Protein AF-0000000082610128 (afdb_homodimer)

pLDDT: mean 86.79, std 12.31, range [37.62, 98.19]

Sequence (358 aa):
MQKTALPCLSLILLIWSQGPGAQGQEFQFGPCRVEGVVFQELWEASRAVKDIVQAQDNIMSVQLLRREVLQNVSGAEGCYLLRALLDFYLNTVFRNYHKKAAELRILKSFSTLANNFIVILSKLQPSQENETFPIRESARRRFLLFQAAFKQLDIEAAQTKAFGEVDILLTWMQKFYQLMQKTALPCLSLILLIWSQGPGAQGQEFQFGPCRVEGVVFQELWEASRAVKDIVQAQDNIMSVQLLRREVLQNVSGAEGCYLLRALLDFYLNTVFRNYHKKAAELRILKSFSTLANNFIVILSKLQPSQENETFPIRESARRRFLLFQAAFKQLDIEAAQTKAFGEVDILLTWMQKFYQL

Structure (mmCIF, N/CA/C/O backbone):
data_AF-0000000082610128-model_v1
#
loop_
_entity.id
_entity.type
_entity.pdbx_description
1 polymer 'Interleukin family protein'
#
loop_
_atom_site.group_PDB
_atom_site.id
_atom_site.type_symbol
_atom_site.label_atom_id
_atom_site.label_alt_id
_atom_site.label_comp_id
_atom_site.label_asym_id
_atom_site.label_entity_id
_atom_site.label_seq_id
_atom_site.pdbx_PDB_ins_code
_atom_site.Cartn_x
_atom_site.Cartn_y
_atom_site.Cartn_z
_atom_site.occupancy
_atom_site.B_iso_or_equiv
_atom_site.auth_seq_id
_atom_site.auth_comp_id
_atom_site.auth_asym_id
_atom_site.auth_atom_id
_atom_site.pdbx_PDB_model_num
ATOM 1 N N . MET A 1 1 ? -4.617 15.727 -11.586 1 38.56 1 MET A N 1
ATOM 2 C CA . MET A 1 1 ? -3.271 15.344 -11.18 1 38.56 1 MET A CA 1
ATOM 3 C C . MET A 1 1 ? -3.305 14.531 -9.891 1 38.56 1 MET A C 1
ATOM 5 O O . MET A 1 1 ? -2.355 13.812 -9.578 1 38.56 1 MET A O 1
ATOM 9 N N . GLN A 1 2 ? -4.492 14.781 -8.891 1 53.03 2 GLN A N 1
ATOM 10 C CA . GLN A 1 2 ? -4.637 14.414 -7.488 1 53.03 2 GLN A CA 1
ATOM 11 C C . GLN A 1 2 ? -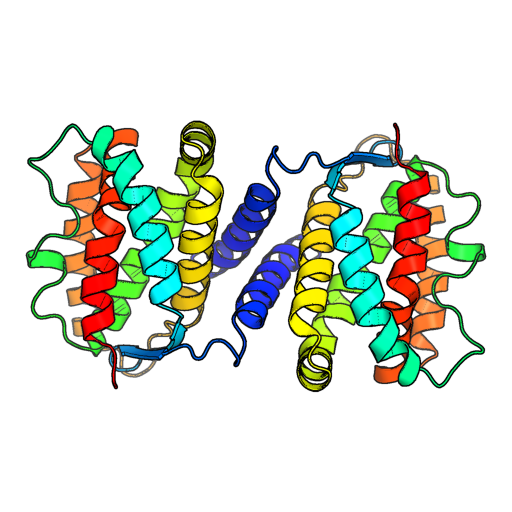4.887 12.914 -7.332 1 53.03 2 GLN A C 1
ATOM 13 O O . GLN A 1 2 ? -4.379 12.289 -6.398 1 53.03 2 GLN A O 1
ATOM 18 N N . LYS A 1 3 ? -5.59 12.367 -8.305 1 54.59 3 LYS A N 1
ATOM 19 C CA . LYS A 1 3 ? -6.109 11.008 -8.164 1 54.59 3 LYS A CA 1
ATOM 20 C C . LYS A 1 3 ? -5 9.977 -8.344 1 54.59 3 LYS A C 1
ATOM 22 O O . LYS A 1 3 ? -5.012 8.93 -7.695 1 54.59 3 LYS A O 1
ATOM 27 N N . THR A 1 4 ? -4.016 10.469 -9.148 1 61.34 4 THR A N 1
ATOM 28 C CA . THR A 1 4 ? -2.979 9.484 -9.438 1 61.34 4 THR A CA 1
ATOM 29 C C . THR A 1 4 ? -1.907 9.492 -8.352 1 61.34 4 THR A C 1
ATOM 31 O O . THR A 1 4 ? -1.137 8.539 -8.219 1 61.34 4 THR A O 1
ATOM 34 N N . ALA A 1 5 ? -2.121 10.391 -7.457 1 85.12 5 ALA A N 1
ATOM 35 C CA . ALA A 1 5 ? -0.993 10.57 -6.547 1 85.12 5 ALA A CA 1
ATOM 36 C C . ALA A 1 5 ? -1.094 9.609 -5.359 1 85.12 5 ALA A C 1
ATOM 38 O O . ALA A 1 5 ? -0.094 9.023 -4.941 1 85.12 5 ALA A O 1
ATOM 39 N N . LEU A 1 6 ? -2.391 9.273 -5.062 1 89.81 6 LEU A N 1
ATOM 40 C CA . LEU A 1 6 ? -2.555 8.477 -3.846 1 89.81 6 LEU A CA 1
ATOM 41 C C . LEU A 1 6 ? -2.129 7.031 -4.078 1 89.81 6 LEU A C 1
ATOM 43 O O . LEU A 1 6 ? -1.382 6.465 -3.279 1 89.81 6 LEU A O 1
ATOM 47 N N . PRO A 1 7 ? -2.506 6.527 -5.27 1 92.69 7 PRO A N 1
ATOM 48 C CA . PRO A 1 7 ? -2.078 5.148 -5.52 1 92.69 7 PRO A CA 1
ATOM 49 C C . PRO A 1 7 ? -0.56 5.012 -5.629 1 92.69 7 PRO A C 1
ATOM 51 O O . PRO A 1 7 ? 0.013 4.039 -5.137 1 92.69 7 PRO A O 1
ATOM 54 N N . CYS A 1 8 ? 0.035 5.961 -6.203 1 91.62 8 CYS A N 1
ATOM 55 C CA . CYS A 1 8 ? 1.487 5.922 -6.336 1 91.62 8 CYS A CA 1
ATOM 56 C C . CYS A 1 8 ? 2.162 6.051 -4.977 1 91.62 8 CYS A C 1
ATOM 58 O O . CYS A 1 8 ? 3.137 5.352 -4.695 1 91.62 8 CYS A O 1
ATOM 60 N N . LEU A 1 9 ? 1.672 6.844 -4.195 1 91 9 LEU A N 1
ATOM 61 C CA . LEU A 1 9 ? 2.232 7.035 -2.863 1 91 9 LEU A CA 1
ATOM 62 C C . LEU A 1 9 ? 2.084 5.77 -2.025 1 91 9 LEU A C 1
ATOM 64 O O . LEU A 1 9 ? 3 5.395 -1.29 1 91 9 LEU A O 1
ATOM 68 N N . SER A 1 10 ? 0.921 5.199 -2.146 1 92.88 10 SER A N 1
ATOM 69 C CA . SER A 1 10 ? 0.709 3.955 -1.416 1 92.88 10 SER A CA 1
ATOM 70 C C . SER A 1 10 ? 1.72 2.893 -1.832 1 92.88 10 SER A C 1
ATOM 72 O O . SER A 1 10 ? 2.236 2.156 -0.988 1 92.88 10 SER A O 1
ATOM 74 N N . LEU A 1 11 ? 1.947 2.818 -3.035 1 92.38 11 LEU A N 1
ATOM 75 C CA . LEU A 1 11 ? 2.914 1.846 -3.533 1 92.38 11 LEU A CA 1
ATOM 76 C C . LEU A 1 11 ? 4.316 2.17 -3.031 1 92.38 11 LEU A C 1
ATOM 78 O O . LEU A 1 11 ? 5.039 1.28 -2.574 1 92.38 11 LEU A O 1
ATOM 82 N N . ILE A 1 12 ? 4.738 3.406 -3.107 1 89.44 12 ILE A N 1
ATOM 83 C CA . ILE A 1 12 ? 6.062 3.832 -2.664 1 89.44 12 ILE A CA 1
ATOM 84 C C . ILE A 1 12 ? 6.238 3.512 -1.183 1 89.44 12 ILE A C 1
ATOM 86 O O . ILE A 1 12 ? 7.277 2.986 -0.773 1 89.44 12 ILE A O 1
ATOM 90 N N . LEU A 1 13 ? 5.242 3.773 -0.432 1 89.06 13 LEU A N 1
ATOM 91 C CA . LEU A 1 13 ? 5.309 3.51 1.001 1 89.06 13 LEU A CA 1
ATOM 92 C C . LEU A 1 13 ? 5.402 2.012 1.274 1 89.06 13 LEU A C 1
ATOM 94 O O . LEU A 1 13 ? 6.117 1.585 2.182 1 89.06 13 LEU A O 1
ATOM 98 N N . LEU A 1 14 ? 4.664 1.274 0.547 1 89.56 14 LEU A N 1
ATOM 99 C CA . LEU A 1 14 ? 4.73 -0.176 0.683 1 89.56 14 LEU A CA 1
ATOM 100 C C . LEU A 1 14 ? 6.141 -0.682 0.401 1 89.56 14 LEU A C 1
ATOM 102 O O . LEU A 1 14 ? 6.676 -1.502 1.153 1 89.56 14 LEU A O 1
ATOM 106 N N . ILE A 1 15 ? 6.742 -0.198 -0.61 1 87.44 15 ILE A N 1
ATOM 107 C CA . ILE A 1 15 ? 8.094 -0.608 -0.981 1 87.44 15 ILE A CA 1
ATOM 108 C C . ILE A 1 15 ? 9.078 -0.189 0.108 1 87.44 15 ILE A C 1
ATOM 110 O O . ILE A 1 15 ? 9.953 -0.967 0.494 1 87.44 15 ILE A O 1
ATOM 114 N N . TRP A 1 16 ? 8.914 1.014 0.653 1 83.12 16 TRP A N 1
ATOM 115 C CA . TRP A 1 16 ? 9.805 1.534 1.682 1 83.12 16 TRP A CA 1
ATOM 116 C C . TRP A 1 16 ? 9.664 0.748 2.98 1 83.12 16 TRP A C 1
ATOM 118 O O . TRP A 1 16 ? 10.602 0.673 3.777 1 83.12 16 TRP A O 1
ATOM 128 N N . SER A 1 17 ? 8.469 0.351 3.197 1 78.94 17 SER A N 1
ATOM 129 C CA . SER A 1 17 ? 8.211 -0.347 4.453 1 78.94 17 SER A CA 1
ATOM 130 C C . SER A 1 17 ? 8.906 -1.704 4.484 1 78.94 17 SER A C 1
ATOM 132 O O . SER A 1 17 ? 9.062 -2.305 5.547 1 78.94 17 SER A O 1
ATOM 134 N N . GLN A 1 18 ? 9.234 -2.18 3.303 1 68.94 18 GLN A N 1
ATOM 135 C CA . GLN A 1 18 ? 9.922 -3.463 3.223 1 68.94 18 GLN A CA 1
ATOM 136 C C . GLN A 1 18 ? 11.406 -3.311 3.531 1 68.94 18 GLN A C 1
ATOM 138 O O . GLN A 1 18 ? 12.148 -4.293 3.533 1 68.94 18 GLN A O 1
ATOM 143 N N . GLY A 1 19 ? 12.008 -2.045 4.004 1 58.25 19 GLY A N 1
ATOM 144 C CA . GLY A 1 19 ? 13.375 -1.597 4.184 1 58.25 19 GLY A CA 1
ATOM 145 C C . GLY A 1 19 ? 14.273 -2.645 4.816 1 58.25 19 GLY A C 1
ATOM 146 O O . GLY A 1 19 ? 13.812 -3.738 5.152 1 58.25 19 GLY A O 1
ATOM 147 N N . PRO A 1 20 ? 15.57 -2.195 4.984 1 54.09 20 PRO A N 1
ATOM 148 C CA . PRO A 1 20 ? 16.797 -2.98 5.176 1 54.09 20 PRO A CA 1
ATOM 149 C C . PRO A 1 20 ? 16.672 -3.977 6.328 1 54.09 20 PRO A C 1
ATOM 151 O O . PRO A 1 20 ? 17.484 -4.91 6.426 1 54.09 20 PRO A O 1
ATOM 154 N N . GLY A 1 21 ? 15.93 -3.652 7.273 1 49.75 21 GLY A N 1
ATOM 155 C CA . GLY A 1 21 ? 16.078 -4.574 8.391 1 49.75 21 GLY A CA 1
ATOM 156 C C . GLY A 1 21 ? 15.625 -5.984 8.062 1 49.75 21 GLY A C 1
ATOM 157 O O . GLY A 1 21 ? 15.711 -6.879 8.906 1 49.75 21 GLY A O 1
ATOM 158 N N . ALA A 1 22 ? 14.742 -5.945 7.289 1 50.72 22 ALA A N 1
ATOM 159 C CA . ALA A 1 22 ? 14.383 -7.332 7.004 1 50.72 22 ALA A CA 1
ATOM 160 C C . ALA A 1 22 ? 15.531 -8.07 6.328 1 50.72 22 ALA A C 1
ATOM 162 O O . ALA A 1 22 ? 16.078 -7.609 5.324 1 50.72 22 ALA A O 1
ATOM 163 N N . GLN A 1 23 ? 16.438 -8.438 7.07 1 54.19 23 GLN A N 1
ATOM 164 C CA . GLN A 1 23 ? 17.391 -9.406 6.562 1 54.19 23 GLN A CA 1
ATOM 165 C C . GLN A 1 23 ? 16.844 -10.148 5.348 1 54.19 23 GLN A C 1
ATOM 167 O O . GLN A 1 23 ? 16.359 -11.273 5.465 1 54.19 23 GLN A O 1
ATOM 172 N N . GLY A 1 24 ? 16.188 -9.32 4.5 1 61.06 24 GLY A N 1
ATOM 173 C CA . GLY A 1 24 ? 15.594 -10.031 3.377 1 61.06 24 GLY A CA 1
ATOM 174 C C . GLY A 1 24 ? 16.625 -10.57 2.4 1 61.06 24 GLY A C 1
ATOM 175 O O . GLY A 1 24 ? 17.75 -10.086 2.359 1 61.06 24 GLY A O 1
ATOM 176 N N . GLN A 1 25 ? 16.359 -11.656 1.872 1 70.44 25 GLN A N 1
ATOM 177 C CA . GLN A 1 25 ? 17.188 -12.359 0.892 1 70.44 25 GLN A CA 1
ATOM 178 C C . GLN A 1 25 ? 17.047 -11.742 -0.494 1 70.44 25 GLN A C 1
ATOM 180 O O . GLN A 1 25 ? 16.094 -11 -0.753 1 70.44 25 GLN A O 1
ATOM 185 N N . GLU A 1 26 ? 18.141 -11.773 -1.192 1 76.38 26 GLU A N 1
ATOM 186 C CA . GLU A 1 26 ? 18.125 -11.336 -2.586 1 76.38 26 GLU A CA 1
ATOM 187 C C . GLU A 1 26 ? 17.953 -12.516 -3.535 1 76.38 26 GLU A C 1
ATOM 189 O O . GLU A 1 26 ? 18.5 -13.602 -3.293 1 76.38 26 GLU A O 1
ATOM 194 N N . PHE A 1 27 ? 17.062 -12.234 -4.52 1 78 27 PHE A N 1
ATOM 195 C CA . PHE A 1 27 ? 16.906 -13.203 -5.598 1 78 27 PHE A CA 1
ATOM 196 C C . PHE A 1 27 ? 17.297 -12.594 -6.934 1 78 27 PHE A C 1
ATOM 198 O O . PHE A 1 27 ? 17.125 -11.398 -7.16 1 78 27 PHE A O 1
ATOM 205 N N . GLN A 1 28 ? 17.938 -13.5 -7.66 1 80.25 28 GLN A N 1
ATOM 206 C CA . GLN A 1 28 ? 18.312 -13.062 -9 1 80.25 28 GLN A CA 1
ATOM 207 C C . GLN A 1 28 ? 17.734 -13.984 -10.062 1 80.25 28 GLN A C 1
ATOM 209 O O . GLN A 1 28 ? 17.953 -15.195 -10.031 1 80.25 28 GLN A O 1
ATOM 214 N N . PHE A 1 29 ? 16.844 -13.461 -10.852 1 81.88 29 PHE A N 1
ATOM 215 C CA . PHE A 1 29 ? 16.328 -14.094 -12.055 1 81.88 29 PHE A CA 1
ATOM 216 C C . PHE A 1 29 ? 16.969 -13.484 -13.297 1 81.88 29 PHE A C 1
ATOM 218 O O . PHE A 1 29 ? 16.406 -12.555 -13.891 1 81.88 29 PHE A O 1
ATOM 225 N N . GLY A 1 30 ? 18.203 -14.148 -13.656 1 82 30 GLY A N 1
ATOM 226 C CA . GLY A 1 30 ? 18.891 -13.523 -14.773 1 82 30 GLY A CA 1
ATOM 227 C C . GLY A 1 30 ? 19.172 -12.055 -14.539 1 82 30 GLY A C 1
ATOM 228 O O . GLY A 1 30 ? 19.812 -11.688 -13.547 1 82 30 GLY A O 1
ATOM 229 N N . PRO A 1 31 ? 18.562 -11.266 -15.43 1 80.88 31 PRO A N 1
ATOM 230 C CA . PRO A 1 31 ? 18.828 -9.828 -15.289 1 80.88 31 PRO A CA 1
ATOM 231 C C . PRO A 1 31 ? 17.984 -9.188 -14.188 1 80.88 31 PRO A C 1
ATOM 233 O O . PRO A 1 31 ? 18.25 -8.047 -13.797 1 80.88 31 PRO A O 1
ATOM 236 N N . CYS A 1 32 ? 16.984 -9.922 -13.688 1 86.81 32 CYS A N 1
ATOM 237 C CA . CYS A 1 32 ? 16.109 -9.375 -12.656 1 86.81 32 CYS A CA 1
ATOM 238 C C . CYS A 1 32 ? 16.688 -9.609 -11.266 1 86.81 32 CYS A C 1
ATOM 240 O O . CYS A 1 32 ? 17.094 -10.727 -10.938 1 86.81 32 CYS A O 1
ATOM 242 N N . ARG A 1 33 ? 16.812 -8.508 -10.617 1 84 33 ARG A N 1
ATOM 243 C CA . ARG A 1 33 ? 17.297 -8.57 -9.242 1 84 33 ARG A CA 1
ATOM 244 C C . ARG A 1 33 ? 16.219 -8.094 -8.266 1 84 33 ARG A C 1
ATOM 246 O O . ARG A 1 33 ? 15.656 -7.016 -8.438 1 84 33 ARG A O 1
ATOM 253 N N . VAL A 1 34 ? 15.891 -8.977 -7.359 1 84.62 34 VAL A N 1
ATOM 254 C CA . VAL A 1 34 ? 14.898 -8.641 -6.344 1 84.62 34 VAL A CA 1
ATOM 255 C C . VAL A 1 34 ? 15.523 -8.734 -4.957 1 84.62 34 VAL A C 1
ATOM 257 O O . VAL A 1 34 ? 15.984 -9.805 -4.547 1 84.62 34 VAL A O 1
ATOM 260 N N . GLU A 1 35 ? 15.578 -7.633 -4.281 1 79.56 35 GLU A N 1
ATOM 261 C CA . GLU A 1 35 ? 16.188 -7.598 -2.953 1 79.56 35 GLU A CA 1
ATOM 262 C C . GLU A 1 35 ? 15.125 -7.414 -1.868 1 79.56 35 GLU A C 1
ATOM 264 O O . GLU A 1 35 ? 14.055 -6.855 -2.125 1 79.56 35 GLU A O 1
ATOM 269 N N . GLY A 1 36 ? 15.461 -8.023 -0.676 1 75.38 36 GLY A N 1
ATOM 270 C CA . GLY A 1 36 ? 14.688 -7.695 0.51 1 75.38 36 GLY A CA 1
ATOM 271 C C . GLY A 1 36 ? 13.43 -8.531 0.654 1 75.38 36 GLY A C 1
ATOM 272 O O . GLY A 1 36 ? 12.445 -8.094 1.257 1 75.38 36 GLY A O 1
ATOM 273 N N . VAL A 1 37 ? 13.367 -9.633 0.01 1 77.75 37 VAL A N 1
ATOM 274 C CA . VAL A 1 37 ? 12.195 -10.5 0.149 1 77.75 37 VAL A CA 1
ATOM 275 C C . VAL A 1 37 ? 12.352 -11.375 1.389 1 77.75 37 VAL A C 1
ATOM 277 O O . VAL A 1 37 ? 13.375 -12.031 1.569 1 77.75 37 VAL A O 1
ATOM 280 N N . VAL A 1 38 ? 11.422 -11.32 2.273 1 80.62 38 VAL A N 1
ATOM 281 C CA . VAL A 1 38 ? 11.414 -12.156 3.467 1 80.62 38 VAL A CA 1
ATOM 282 C C . VAL A 1 38 ? 10.555 -13.398 3.223 1 80.62 38 VAL A C 1
ATOM 284 O O . VAL A 1 38 ? 9.352 -13.391 3.486 1 80.62 38 VAL A O 1
ATOM 287 N N . PHE A 1 39 ? 11.125 -14.508 2.852 1 85.19 39 PHE A N 1
ATOM 288 C CA . PHE A 1 39 ? 10.414 -15.719 2.459 1 85.19 39 PHE A CA 1
ATOM 289 C C . PHE A 1 39 ? 9.688 -16.328 3.65 1 85.19 39 PHE A C 1
ATOM 291 O O . PHE A 1 39 ? 8.617 -16.922 3.494 1 85.19 39 PHE A O 1
ATOM 298 N N . GLN A 1 40 ? 10.305 -16.141 4.82 1 87.56 40 GLN A N 1
ATOM 299 C CA . GLN A 1 40 ? 9.656 -16.703 6 1 87.56 40 GLN A CA 1
ATOM 300 C C . GLN A 1 40 ? 8.227 -16.172 6.148 1 87.56 40 GLN A C 1
ATOM 302 O O . GLN A 1 40 ? 7.305 -16.938 6.426 1 87.56 40 GLN A O 1
ATOM 307 N N . GLU A 1 41 ? 8.094 -14.922 5.953 1 89.06 41 GLU A N 1
ATOM 308 C CA . GLU A 1 41 ? 6.781 -14.297 6.047 1 89.06 41 GLU A CA 1
ATOM 309 C C . GLU A 1 41 ? 5.844 -14.82 4.961 1 89.06 41 GLU A C 1
ATOM 311 O O . GLU A 1 41 ? 4.66 -15.047 5.211 1 89.06 41 GLU A O 1
ATOM 316 N N . LEU A 1 42 ? 6.363 -14.992 3.828 1 92.69 42 LEU A N 1
ATOM 317 C CA . LEU A 1 42 ? 5.578 -15.5 2.711 1 92.69 42 LEU A CA 1
ATOM 318 C C . LEU A 1 42 ? 5.141 -16.938 2.967 1 92.69 42 LEU A C 1
ATOM 320 O O . LEU A 1 42 ? 3.982 -17.297 2.725 1 92.69 42 LEU A O 1
ATOM 324 N N . TRP A 1 43 ? 6.039 -17.688 3.494 1 94.56 43 TRP A N 1
ATOM 325 C CA . TRP A 1 43 ? 5.738 -19.094 3.773 1 94.56 43 TRP A CA 1
ATOM 326 C C . TRP A 1 43 ? 4.672 -19.219 4.855 1 94.56 43 TRP A C 1
ATOM 328 O O . TRP A 1 43 ? 3.744 -20.016 4.734 1 94.56 43 TRP A O 1
ATOM 338 N N . GLU A 1 44 ? 4.867 -18.438 5.879 1 95.06 44 GLU A N 1
ATOM 339 C CA . GLU A 1 44 ? 3.891 -18.469 6.965 1 95.06 44 GLU A CA 1
ATOM 340 C C . GLU A 1 44 ? 2.502 -18.078 6.469 1 95.06 44 GLU A C 1
ATOM 342 O O . GLU A 1 44 ? 1.513 -18.734 6.785 1 95.06 44 GLU A O 1
ATOM 347 N N . ALA A 1 45 ? 2.453 -17.031 5.719 1 95.25 45 ALA A N 1
ATOM 348 C CA . ALA A 1 45 ? 1.178 -16.578 5.168 1 95.25 45 ALA A CA 1
ATOM 349 C C . ALA A 1 45 ? 0.594 -17.609 4.211 1 95.25 45 ALA A C 1
ATOM 351 O O . ALA A 1 45 ? -0.607 -17.891 4.238 1 95.25 45 ALA A O 1
ATOM 352 N N . SER A 1 46 ? 1.413 -18.188 3.379 1 96.62 46 SER A N 1
ATOM 353 C CA . SER A 1 46 ? 0.971 -19.203 2.422 1 96.62 46 SER A CA 1
ATOM 354 C C . SER A 1 46 ? 0.408 -20.422 3.131 1 96.62 46 SER A C 1
ATOM 356 O O . SER A 1 46 ? -0.616 -20.969 2.717 1 96.62 46 SER A O 1
ATOM 358 N N . ARG A 1 47 ? 1.064 -20.812 4.137 1 95.38 47 ARG A N 1
ATOM 359 C CA . ARG A 1 47 ? 0.611 -21.984 4.887 1 95.38 47 ARG A CA 1
ATOM 360 C C . ARG A 1 47 ? -0.76 -21.734 5.508 1 95.38 47 ARG A C 1
ATOM 362 O O . ARG A 1 47 ? -1.64 -22.594 5.449 1 95.38 47 ARG A O 1
ATOM 369 N N . ALA A 1 48 ? -0.912 -20.578 6.113 1 93.88 48 ALA A N 1
ATOM 370 C CA . ALA A 1 48 ? -2.182 -20.234 6.742 1 93.88 48 ALA A CA 1
ATOM 371 C C . ALA A 1 48 ? -3.316 -20.219 5.719 1 93.88 48 ALA A C 1
ATOM 373 O O . ALA A 1 48 ? -4.422 -20.688 6.008 1 93.88 48 ALA A O 1
ATOM 374 N N . VAL A 1 49 ? -3.047 -19.734 4.574 1 93.81 49 VAL A N 1
ATOM 375 C CA . VAL A 1 49 ? -4.051 -19.672 3.52 1 93.81 49 VAL A CA 1
ATOM 376 C C . VAL A 1 49 ? -4.332 -21.078 2.988 1 93.81 49 VAL A C 1
ATOM 378 O O . VAL A 1 49 ? -5.488 -21.469 2.82 1 93.81 49 VAL A O 1
ATOM 381 N N . LYS A 1 50 ? -3.309 -21.797 2.736 1 93.81 50 LYS A N 1
ATOM 382 C CA . LYS A 1 50 ? -3.422 -23.125 2.148 1 93.81 50 LYS A CA 1
ATOM 383 C C . LYS A 1 50 ? -4.289 -24.031 3.012 1 93.81 50 LYS A C 1
ATOM 385 O O . LYS A 1 50 ? -5.133 -24.766 2.494 1 93.81 50 LYS A O 1
ATOM 390 N N . ASP A 1 51 ? -4.086 -24.031 4.258 1 90.25 51 ASP A N 1
ATOM 391 C CA . ASP A 1 51 ? -4.812 -24.891 5.191 1 90.25 51 ASP A CA 1
ATOM 392 C C . ASP A 1 51 ? -6.316 -24.656 5.102 1 90.25 51 ASP A C 1
ATOM 394 O O . ASP A 1 51 ? -7.109 -25.594 5.215 1 90.25 51 ASP A O 1
ATOM 398 N N . ILE A 1 52 ? -6.703 -23.469 4.793 1 90.38 52 ILE A N 1
ATOM 399 C CA . ILE A 1 52 ? -8.117 -23.109 4.793 1 90.38 52 ILE A CA 1
ATOM 400 C C . ILE A 1 52 ? -8.695 -23.297 3.395 1 90.38 52 ILE A C 1
ATOM 402 O O . ILE A 1 52 ? -9.789 -23.859 3.242 1 90.38 52 ILE A O 1
ATOM 406 N N . VAL A 1 53 ? -7.934 -22.922 2.432 1 89.56 53 VAL A N 1
ATOM 407 C CA . VAL A 1 53 ? -8.492 -22.938 1.083 1 89.56 53 VAL A CA 1
ATOM 408 C C . VAL A 1 53 ? -8.492 -24.359 0.528 1 89.56 53 VAL A C 1
ATOM 410 O O . VAL A 1 53 ? -9.352 -24.719 -0.281 1 89.56 53 VAL A O 1
ATOM 413 N N . GLN A 1 54 ? -7.527 -25.156 0.891 1 85.44 54 GLN A N 1
ATOM 414 C CA . GLN A 1 54 ? -7.461 -26.531 0.385 1 85.44 54 GLN A CA 1
ATOM 415 C C . GLN A 1 54 ? -8.648 -27.359 0.864 1 85.44 54 GLN A C 1
ATOM 417 O O . GLN A 1 54 ? -9.047 -28.312 0.208 1 85.44 54 GLN A O 1
ATOM 422 N N . ALA A 1 55 ? -9.125 -26.969 1.97 1 83.5 55 ALA A N 1
ATOM 423 C CA . ALA A 1 55 ? -10.328 -27.641 2.453 1 83.5 55 ALA A CA 1
ATOM 424 C C . ALA A 1 55 ? -11.516 -27.391 1.523 1 83.5 55 ALA A C 1
ATOM 426 O O . ALA A 1 55 ? -12.445 -28.188 1.465 1 83.5 55 ALA A O 1
ATOM 427 N N . GLN A 1 56 ? -11.469 -26.312 0.801 1 81.56 56 GLN A N 1
ATOM 428 C CA . GLN A 1 56 ? -12.539 -25.938 -0.116 1 81.56 56 GLN A CA 1
ATOM 429 C C . GLN A 1 56 ? -12.242 -26.422 -1.534 1 81.56 56 GLN A C 1
ATOM 431 O O . GLN A 1 56 ? -13.086 -26.312 -2.424 1 81.56 56 GLN A O 1
ATOM 436 N N . ASP A 1 57 ? -10.992 -26.875 -1.721 1 81.44 57 ASP A N 1
ATOM 437 C CA . ASP A 1 57 ? -10.578 -27.328 -3.049 1 81.44 57 ASP A CA 1
ATOM 438 C C . ASP A 1 57 ? -11.086 -28.734 -3.344 1 81.44 57 ASP A C 1
ATOM 440 O O . ASP A 1 57 ? -10.484 -29.719 -2.91 1 81.44 57 ASP A O 1
ATOM 444 N N . ASN A 1 58 ? -12.062 -28.844 -4.156 1 80.38 58 ASN A N 1
ATOM 445 C CA . ASN A 1 58 ? -12.68 -30.125 -4.441 1 80.38 58 ASN A CA 1
ATOM 446 C C . ASN A 1 58 ? -12.219 -30.688 -5.785 1 80.38 58 ASN A C 1
ATOM 448 O O . ASN A 1 58 ? -12.641 -31.781 -6.188 1 80.38 58 ASN A O 1
ATOM 452 N N . ILE A 1 59 ? -11.438 -30 -6.461 1 83.06 59 ILE A N 1
ATOM 453 C CA . ILE A 1 59 ? -10.938 -30.438 -7.762 1 83.06 59 ILE A CA 1
ATOM 454 C C . ILE A 1 59 ? -9.469 -30.844 -7.645 1 83.06 59 ILE A C 1
ATOM 456 O O . ILE A 1 59 ? -8.586 -29.984 -7.656 1 83.06 59 ILE A O 1
ATOM 460 N N . MET A 1 60 ? -9.148 -32.094 -7.586 1 79.06 60 MET A N 1
ATOM 461 C CA . MET A 1 60 ? -7.797 -32.562 -7.34 1 79.06 60 MET A CA 1
ATOM 462 C C . MET A 1 60 ? -7.09 -32.906 -8.648 1 79.06 60 MET A C 1
ATOM 464 O O . MET A 1 60 ? -5.867 -33.031 -8.68 1 79.06 60 MET A O 1
ATOM 468 N N . SER A 1 61 ? -7.758 -32.906 -9.656 1 80.25 61 SER A N 1
ATOM 469 C CA . SER A 1 61 ? -7.23 -33.406 -10.922 1 80.25 61 SER A CA 1
ATOM 470 C C . SER A 1 61 ? -6.461 -32.312 -11.664 1 80.25 61 SER A C 1
ATOM 472 O O . SER A 1 61 ? -5.68 -32.625 -12.57 1 80.25 61 SER A O 1
ATOM 474 N N . VAL A 1 62 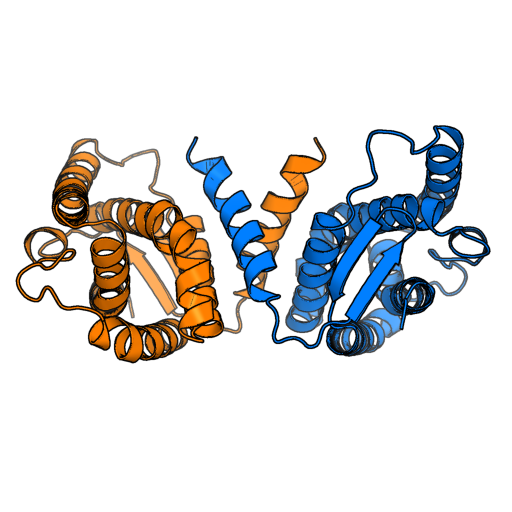? -6.621 -31.109 -11.25 1 88.19 62 VAL A N 1
ATOM 475 C CA . VAL A 1 62 ? -6.02 -30.016 -12.008 1 88.19 62 VAL A CA 1
ATOM 476 C C . VAL A 1 62 ? -4.961 -29.328 -11.156 1 88.19 62 VAL A C 1
ATOM 478 O O . VAL A 1 62 ? -5.18 -29.078 -9.969 1 88.19 62 VAL A O 1
ATOM 481 N N . GLN A 1 63 ? -3.76 -29.141 -11.695 1 93.38 63 GLN A N 1
ATOM 482 C CA . GLN A 1 63 ? -2.707 -28.297 -11.125 1 93.38 63 GLN A CA 1
ATOM 483 C C . GLN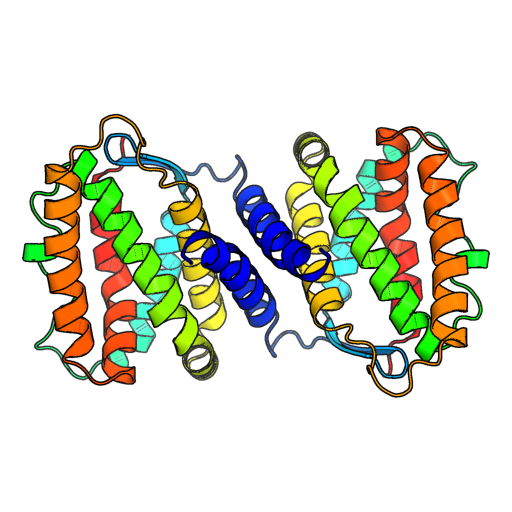 A 1 63 ? -2.369 -27.141 -12.047 1 93.38 63 GLN A C 1
ATOM 485 O O . GLN A 1 63 ? -2.086 -27.328 -13.227 1 93.38 63 GLN A O 1
ATOM 490 N N . LEU A 1 64 ? -2.475 -25.938 -11.508 1 97 64 LEU A N 1
ATOM 491 C CA . LEU A 1 64 ? -2.221 -24.766 -12.328 1 97 64 LEU A CA 1
ATOM 492 C C . LEU A 1 64 ? -0.73 -24.609 -12.609 1 97 64 LEU A C 1
ATOM 494 O O . LEU A 1 64 ? -0.329 -24.422 -13.766 1 97 64 LEU A O 1
ATOM 498 N N . LEU A 1 65 ? 0.073 -24.703 -11.516 1 97.69 65 LEU A N 1
ATOM 499 C CA . LEU A 1 65 ? 1.521 -24.562 -11.625 1 97.69 65 LEU A CA 1
ATOM 500 C C . LEU A 1 65 ? 2.182 -25.922 -11.797 1 97.69 65 LEU A C 1
ATOM 502 O O . LEU A 1 65 ? 2.979 -26.344 -10.961 1 97.69 65 LEU A O 1
ATOM 506 N N . ARG A 1 66 ? 1.88 -26.562 -12.93 1 95.5 66 ARG A N 1
ATOM 507 C CA . ARG A 1 66 ? 2.396 -27.891 -13.242 1 95.5 66 ARG A CA 1
ATOM 508 C C . ARG A 1 66 ? 3.861 -27.828 -13.664 1 95.5 66 ARG A C 1
ATOM 510 O O . ARG A 1 66 ? 4.406 -26.734 -13.852 1 95.5 66 ARG A O 1
ATOM 517 N N . ARG A 1 67 ? 4.418 -28.906 -13.844 1 94.56 67 ARG A N 1
ATOM 518 C CA . ARG A 1 67 ? 5.84 -29.047 -14.148 1 94.56 67 ARG A CA 1
ATOM 519 C C . ARG A 1 67 ? 6.184 -28.344 -15.461 1 94.56 67 ARG A C 1
ATOM 521 O O . ARG A 1 67 ? 7.238 -27.719 -15.586 1 94.56 67 ARG A O 1
ATOM 528 N N . GLU A 1 68 ? 5.277 -28.469 -16.453 1 95.56 68 GLU A N 1
ATOM 529 C CA . GLU A 1 68 ? 5.5 -27.891 -17.766 1 95.56 68 GLU A CA 1
ATOM 530 C C . GLU A 1 68 ? 5.625 -26.375 -17.703 1 95.56 68 GLU A C 1
ATOM 532 O O . GLU A 1 68 ? 6.215 -25.75 -18.578 1 95.56 68 GLU A O 1
ATOM 537 N N . VAL A 1 69 ? 5.086 -25.812 -16.641 1 97.62 69 VAL A N 1
ATOM 538 C CA . VAL A 1 69 ? 5.133 -24.359 -16.469 1 97.62 69 VAL A CA 1
ATOM 539 C C . VAL A 1 69 ? 6.449 -23.969 -15.812 1 97.62 69 VAL A C 1
ATOM 541 O O . VAL A 1 69 ? 7.098 -23.016 -16.234 1 97.62 69 VAL A O 1
ATOM 544 N N . LEU A 1 70 ? 6.918 -24.703 -14.82 1 97 70 LEU A N 1
ATOM 545 C CA . LEU A 1 70 ? 7.953 -24.172 -13.945 1 97 70 LEU A CA 1
ATOM 546 C C . LEU A 1 70 ? 9.273 -24.906 -14.148 1 9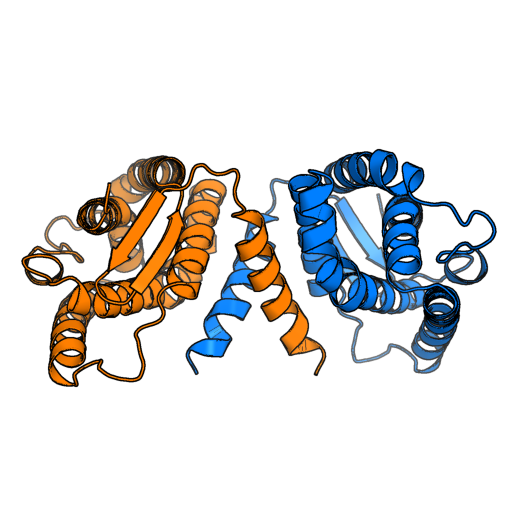7 70 LEU A C 1
ATOM 548 O O . LEU A 1 70 ? 10.336 -24.422 -13.75 1 97 70 LEU A O 1
ATOM 552 N N . GLN A 1 71 ? 9.289 -26.047 -14.742 1 95.5 71 GLN A N 1
ATOM 553 C CA . GLN A 1 71 ? 10.5 -26.859 -14.82 1 95.5 71 GLN A CA 1
ATOM 554 C C . GLN A 1 71 ? 11.438 -26.344 -15.906 1 95.5 71 GLN A C 1
ATOM 556 O O . GLN A 1 71 ? 10.992 -25.922 -16.969 1 95.5 71 GLN A O 1
ATOM 561 N N . ASN A 1 72 ? 12.742 -26.422 -15.695 1 93.94 72 ASN A N 1
ATOM 562 C CA . ASN A 1 72 ? 13.805 -26.141 -16.656 1 93.94 72 ASN A CA 1
ATOM 563 C C . ASN A 1 72 ? 13.711 -24.703 -17.172 1 93.94 72 ASN A C 1
ATOM 565 O O . ASN A 1 72 ? 13.805 -24.484 -18.391 1 93.94 72 ASN A O 1
ATOM 569 N N . VAL A 1 73 ? 13.398 -23.781 -16.344 1 93.88 73 VAL A N 1
ATOM 570 C CA . VAL A 1 73 ? 13.328 -22.375 -16.672 1 93.88 73 VAL A CA 1
ATOM 571 C C . VAL A 1 73 ? 14.672 -21.703 -16.375 1 93.88 73 VAL A C 1
ATOM 573 O O . VAL A 1 73 ? 15.227 -21.859 -15.289 1 93.88 73 VAL A O 1
ATOM 576 N N . SER A 1 74 ? 15.242 -21.094 -17.391 1 89.69 74 SER A N 1
ATOM 577 C CA . SER A 1 74 ? 16.484 -20.375 -17.188 1 89.69 74 SER A CA 1
ATOM 578 C C . SER A 1 74 ? 16.266 -19.109 -16.344 1 89.69 74 SER A C 1
ATOM 580 O O . SER A 1 74 ? 15.125 -18.703 -16.125 1 89.69 74 SER A O 1
ATOM 582 N N . GLY A 1 75 ? 17.375 -18.578 -15.891 1 86.06 75 GLY A N 1
ATOM 583 C CA . GLY A 1 75 ? 17.281 -17.359 -15.109 1 86.06 75 GLY A CA 1
ATOM 584 C C . GLY A 1 75 ? 16.578 -16.234 -15.844 1 86.06 75 GLY A C 1
ATOM 585 O O . GLY A 1 75 ? 15.641 -15.633 -15.312 1 86.06 75 GLY A O 1
ATOM 586 N N . ALA A 1 76 ? 17 -16.062 -17.062 1 86.12 76 ALA A N 1
ATOM 587 C CA . ALA A 1 76 ? 16.406 -14.977 -17.844 1 86.12 76 ALA A CA 1
ATOM 588 C C . ALA A 1 76 ? 14.93 -15.234 -18.094 1 86.12 76 ALA A C 1
ATOM 590 O O . ALA A 1 76 ? 14.109 -14.32 -17.984 1 86.12 76 ALA A O 1
ATOM 591 N N . GLU A 1 77 ? 14.602 -16.469 -18.453 1 91.31 77 GLU A N 1
ATOM 592 C CA . GLU A 1 77 ? 13.211 -16.844 -18.688 1 91.31 77 GLU A CA 1
ATOM 593 C C . GLU A 1 77 ? 12.383 -16.703 -17.406 1 91.31 77 GLU A C 1
ATOM 595 O O . GLU A 1 77 ? 11.211 -16.297 -17.469 1 91.31 77 GLU A O 1
ATOM 600 N N . GLY A 1 78 ? 12.984 -17.016 -16.344 1 92.75 78 GLY A N 1
ATOM 601 C CA . GLY A 1 78 ? 12.312 -16.953 -15.055 1 92.75 78 GLY A CA 1
ATOM 602 C C . GLY A 1 78 ? 11.883 -15.539 -14.688 1 92.75 78 GLY A C 1
ATOM 603 O O . GLY A 1 78 ? 10.828 -15.352 -14.062 1 92.75 78 GLY A O 1
ATOM 604 N N . CYS A 1 79 ? 12.672 -14.617 -15.047 1 91.19 79 CYS A N 1
ATOM 605 C CA . CYS A 1 79 ? 12.328 -13.227 -14.781 1 91.19 79 CYS A CA 1
ATOM 606 C C . CYS A 1 79 ? 11.016 -12.852 -15.461 1 91.19 79 CYS A C 1
ATOM 608 O O . CYS A 1 79 ? 10.117 -12.305 -14.82 1 91.19 79 CYS A O 1
ATOM 610 N N . TYR A 1 80 ? 10.914 -13.25 -16.672 1 92.12 80 TYR A N 1
ATOM 611 C CA . TYR A 1 80 ? 9.711 -12.93 -17.438 1 92.12 80 TYR A CA 1
ATOM 612 C C . TYR A 1 80 ? 8.516 -13.734 -16.953 1 92.12 80 TYR A C 1
ATOM 614 O O . TYR A 1 80 ? 7.406 -13.211 -16.844 1 92.12 80 TYR A O 1
ATOM 622 N N . LEU A 1 81 ? 8.773 -14.945 -16.734 1 95.38 81 LEU A N 1
ATOM 623 C CA . LEU A 1 81 ? 7.695 -15.828 -16.297 1 95.38 81 LEU A CA 1
ATOM 624 C C . LEU A 1 81 ? 7.145 -15.391 -14.953 1 95.38 81 LEU A C 1
ATOM 626 O O . LEU A 1 81 ? 5.926 -15.312 -14.766 1 95.38 81 LEU A O 1
ATOM 630 N N . LEU A 1 82 ? 8.023 -15.102 -14.008 1 94.75 82 LEU A N 1
ATOM 631 C CA . LEU A 1 82 ? 7.59 -14.695 -12.68 1 94.75 82 LEU A CA 1
ATOM 632 C C . LEU A 1 82 ? 6.797 -13.391 -12.742 1 94.75 82 LEU A C 1
ATOM 634 O O . LEU A 1 82 ? 5.777 -13.25 -12.062 1 94.75 82 LEU A O 1
ATOM 638 N N . ARG A 1 83 ? 7.246 -12.508 -13.523 1 93.69 83 ARG A N 1
ATOM 639 C CA . ARG A 1 83 ? 6.52 -11.258 -13.688 1 93.69 83 ARG A CA 1
ATOM 640 C C . ARG A 1 83 ? 5.098 -11.5 -14.188 1 93.69 83 ARG A C 1
ATOM 642 O O . ARG A 1 83 ? 4.145 -10.93 -13.664 1 93.69 83 ARG A O 1
ATOM 649 N N . ALA A 1 84 ? 4.988 -12.336 -15.164 1 95.38 84 ALA A N 1
ATOM 650 C CA . ALA A 1 84 ? 3.674 -12.641 -15.719 1 95.38 84 ALA A CA 1
ATOM 651 C C . ALA A 1 84 ? 2.789 -13.328 -14.688 1 95.38 84 ALA A C 1
ATOM 653 O O . ALA A 1 84 ? 1.603 -13.016 -14.562 1 95.38 84 ALA A O 1
ATOM 654 N N . LEU A 1 85 ? 3.363 -14.273 -14 1 97.44 85 LEU A N 1
ATOM 655 C CA . LEU A 1 85 ? 2.605 -15.008 -12.992 1 97.44 85 LEU A CA 1
ATOM 656 C C . LEU A 1 85 ? 2.145 -14.086 -11.875 1 97.44 85 LEU A C 1
ATOM 658 O O . LEU A 1 85 ? 0.966 -14.078 -11.508 1 97.44 85 LEU A O 1
ATOM 662 N N . LEU A 1 86 ? 3.049 -13.266 -11.336 1 96.25 86 LEU A N 1
ATOM 663 C CA . LEU A 1 86 ? 2.701 -12.375 -10.234 1 96.25 86 LEU A CA 1
ATOM 664 C C . LEU A 1 86 ? 1.679 -11.328 -10.672 1 96.25 86 LEU A C 1
ATOM 666 O O . LEU A 1 86 ? 0.775 -10.977 -9.914 1 96.25 86 LEU A O 1
ATOM 670 N N . ASP A 1 87 ? 1.865 -10.898 -11.859 1 94.94 87 ASP A N 1
ATOM 671 C CA . ASP A 1 87 ? 0.879 -9.977 -12.414 1 94.94 87 ASP A CA 1
ATOM 672 C C . ASP A 1 87 ? -0.5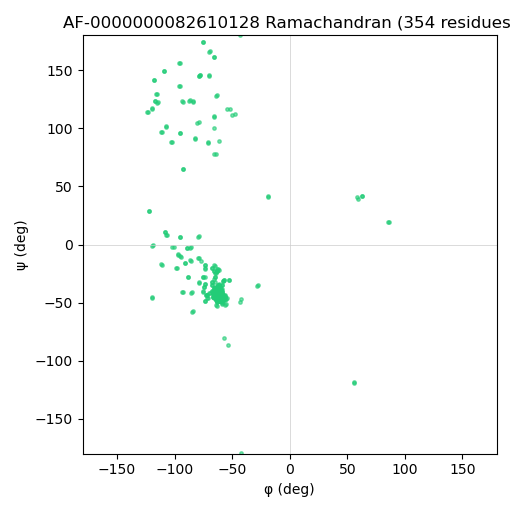07 -10.617 -12.453 1 94.94 87 ASP A C 1
ATOM 674 O O . ASP A 1 87 ? -1.5 -9.984 -12.094 1 94.94 87 ASP A O 1
ATOM 678 N N . PHE A 1 88 ? -0.596 -11.758 -12.883 1 96.75 88 PHE A N 1
ATOM 679 C CA . PHE A 1 88 ? -1.858 -12.484 -12.961 1 96.75 88 PHE A CA 1
ATOM 680 C C . PHE A 1 88 ? -2.43 -12.727 -11.57 1 96.75 88 PHE A C 1
ATOM 682 O O . PHE A 1 88 ? -3.623 -12.516 -11.344 1 96.75 88 PHE A O 1
ATOM 689 N N . TYR A 1 89 ? -1.607 -13.195 -10.648 1 96.94 89 TYR A N 1
ATOM 690 C CA . TYR A 1 89 ? -2.057 -13.43 -9.281 1 96.94 89 TYR A CA 1
ATOM 691 C C . TYR A 1 89 ? -2.654 -12.164 -8.68 1 96.94 89 TYR A C 1
ATOM 693 O O . TYR A 1 89 ? -3.736 -12.203 -8.086 1 96.94 89 TYR A O 1
ATOM 701 N N . LEU A 1 90 ? -1.995 -11.062 -8.867 1 95.88 90 LEU A N 1
ATOM 702 C CA . LEU A 1 90 ? -2.412 -9.812 -8.242 1 95.88 90 LEU A CA 1
ATOM 703 C C . LEU A 1 90 ? -3.674 -9.266 -8.898 1 95.88 90 LEU A C 1
ATOM 705 O O . LEU A 1 90 ? -4.652 -8.953 -8.219 1 95.88 90 LEU A O 1
ATOM 709 N N . ASN A 1 91 ? -3.76 -9.281 -10.203 1 93.38 91 ASN A N 1
ATOM 710 C CA . ASN A 1 91 ? -4.812 -8.57 -10.922 1 93.38 91 ASN A CA 1
ATOM 711 C C . ASN A 1 91 ? -6.031 -9.453 -11.156 1 93.38 91 ASN A C 1
ATOM 713 O O . ASN A 1 91 ? -7.121 -8.961 -11.445 1 93.38 91 ASN A O 1
ATOM 717 N N . THR A 1 92 ? -5.848 -10.68 -11 1 93.94 92 THR A N 1
ATOM 718 C CA . THR A 1 92 ? -6.969 -11.57 -11.273 1 93.94 92 THR A CA 1
ATOM 719 C C . THR A 1 92 ? -7.348 -12.359 -10.023 1 93.94 92 THR A C 1
ATOM 721 O O . THR A 1 92 ? -8.523 -12.43 -9.656 1 93.94 92 THR A O 1
ATOM 724 N N . VAL A 1 93 ? -6.414 -12.891 -9.336 1 94.94 93 VAL A N 1
ATOM 725 C CA . VAL A 1 93 ? -6.707 -13.781 -8.219 1 94.94 93 VAL A CA 1
ATOM 726 C C . VAL A 1 93 ? -6.961 -12.953 -6.957 1 94.94 93 VAL A C 1
ATOM 728 O O . VAL A 1 93 ? -8.062 -12.984 -6.406 1 94.94 93 VAL A O 1
ATOM 731 N N . PHE A 1 94 ? -6.02 -12.141 -6.543 1 93.75 94 PHE A N 1
ATOM 732 C CA . PHE A 1 94 ? -6.137 -11.367 -5.312 1 93.75 94 PHE A CA 1
ATOM 733 C C . PHE A 1 94 ? -7.262 -10.344 -5.422 1 93.75 94 PHE A C 1
ATOM 735 O O . PHE A 1 94 ? -8.031 -10.156 -4.48 1 93.75 94 PHE A O 1
ATOM 742 N N . ARG A 1 95 ? -7.285 -9.734 -6.508 1 90.19 95 ARG A N 1
ATOM 743 C CA . ARG A 1 95 ? -8.25 -8.656 -6.711 1 90.19 95 ARG A CA 1
ATOM 744 C C . ARG A 1 95 ? -9.672 -9.156 -6.492 1 90.19 95 ARG A C 1
ATOM 746 O O . ARG A 1 95 ? -10.531 -8.414 -6.012 1 90.19 95 ARG A O 1
ATOM 753 N N . ASN A 1 96 ? -9.922 -10.438 -6.785 1 90.56 96 ASN A N 1
ATOM 754 C CA . ASN A 1 96 ? -11.289 -10.938 -6.793 1 90.56 96 ASN A CA 1
ATOM 755 C C . ASN A 1 96 ? -11.555 -11.859 -5.605 1 90.56 96 ASN A C 1
ATOM 757 O O . ASN A 1 96 ? -12.625 -12.461 -5.508 1 90.56 96 ASN A O 1
ATOM 761 N N . TYR A 1 97 ? -10.703 -11.883 -4.738 1 91 97 TYR A N 1
ATOM 762 C CA . TYR A 1 97 ? -10.82 -12.891 -3.689 1 91 97 TYR A CA 1
ATOM 763 C C . TYR A 1 97 ? -10.961 -12.234 -2.318 1 91 97 TYR A C 1
ATOM 765 O O . TYR A 1 97 ? -11.07 -12.93 -1.303 1 91 97 TYR A O 1
ATOM 773 N N . HIS A 1 98 ? -10.961 -10.984 -2.162 1 88.88 98 HIS A N 1
ATOM 774 C CA . HIS A 1 98 ? -10.938 -10.25 -0.901 1 88.88 98 HIS A CA 1
ATOM 775 C C . HIS A 1 98 ? -12.141 -10.602 -0.041 1 88.88 98 HIS A C 1
ATOM 777 O O . HIS A 1 98 ? -12.008 -10.836 1.161 1 88.88 98 HIS A O 1
ATOM 783 N N . LYS A 1 99 ? -13.352 -10.641 -0.601 1 89.38 99 LYS A N 1
ATOM 784 C CA . LYS A 1 99 ? -14.562 -10.953 0.148 1 89.38 99 LYS A CA 1
ATOM 785 C C . LYS A 1 99 ? -14.5 -12.367 0.723 1 89.38 99 LYS A C 1
ATOM 787 O O . LYS A 1 99 ? -14.844 -12.578 1.889 1 89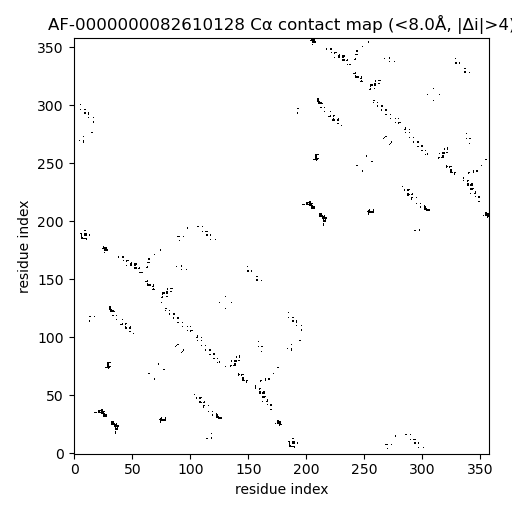.38 99 LYS A O 1
ATOM 792 N N . LYS A 1 100 ? -14.086 -13.234 -0.104 1 90.88 100 LYS A N 1
ATOM 793 C CA . LYS A 1 100 ? -13.969 -14.617 0.348 1 90.88 100 LYS A CA 1
ATOM 794 C C . LYS A 1 100 ? -12.906 -14.75 1.437 1 90.88 100 LYS A C 1
ATOM 796 O O . LYS A 1 100 ? -13.086 -15.5 2.398 1 90.88 100 LYS A O 1
ATOM 801 N N . ALA A 1 101 ? -11.789 -14.047 1.268 1 91.44 101 ALA A N 1
ATOM 802 C CA . ALA A 1 101 ? -10.742 -14.047 2.291 1 91.44 101 ALA A CA 1
ATOM 803 C C . ALA A 1 101 ? -11.281 -13.539 3.625 1 91.44 101 ALA A C 1
ATOM 805 O O . ALA A 1 101 ? -10.906 -14.039 4.688 1 91.44 101 ALA A O 1
ATOM 806 N N . ALA A 1 102 ? -12.133 -12.547 3.598 1 89.44 102 ALA A N 1
ATOM 807 C CA . ALA A 1 102 ? -12.75 -12.023 4.809 1 89.44 102 ALA A CA 1
ATOM 808 C C . ALA A 1 102 ? -13.672 -13.055 5.445 1 89.44 102 ALA A C 1
ATOM 810 O O . ALA A 1 102 ? -13.664 -13.242 6.664 1 89.44 102 ALA A O 1
ATOM 811 N N . GLU A 1 103 ? -14.461 -13.75 4.602 1 90 103 GLU A N 1
ATOM 812 C CA . GLU A 1 103 ? -15.359 -14.797 5.078 1 90 103 GLU A CA 1
ATOM 813 C C . GLU A 1 103 ? -14.594 -15.922 5.762 1 90 103 GLU A C 1
ATOM 815 O O . GLU A 1 103 ? -15.047 -16.469 6.766 1 90 103 GLU A O 1
ATOM 820 N N . LEU A 1 104 ? -13.43 -16.172 5.203 1 91.56 104 LEU A N 1
ATOM 821 C CA . LEU A 1 104 ? -12.609 -17.281 5.711 1 91.56 104 LEU A CA 1
ATOM 822 C C . LEU A 1 104 ? -11.688 -16.797 6.828 1 91.56 104 LEU A C 1
ATOM 824 O O . LEU A 1 104 ? -10.953 -17.594 7.414 1 91.56 104 LEU A O 1
ATOM 828 N N . ARG A 1 105 ? -11.688 -15.547 7.141 1 89.88 105 ARG A N 1
ATOM 829 C CA . ARG A 1 105 ? -10.93 -14.93 8.227 1 89.88 105 ARG A CA 1
ATOM 830 C C . ARG A 1 105 ? -9.43 -15.094 8 1 89.88 105 ARG A C 1
ATOM 832 O O . ARG A 1 105 ? -8.688 -15.438 8.922 1 89.88 105 ARG A O 1
ATOM 839 N N . ILE A 1 106 ? -9.008 -14.898 6.738 1 92 106 ILE A N 1
ATOM 840 C CA . ILE A 1 106 ? -7.59 -15.008 6.418 1 92 106 ILE A CA 1
ATOM 841 C C . ILE A 1 106 ? -7.098 -13.703 5.793 1 92 106 ILE A C 1
ATOM 843 O O . ILE A 1 106 ? -6.188 -13.711 4.961 1 92 106 ILE A O 1
ATOM 847 N N . LEU A 1 107 ? -7.664 -12.633 6.113 1 90.31 107 LEU A N 1
ATOM 848 C CA . LEU A 1 107 ? -7.367 -11.344 5.5 1 90.31 107 LEU A CA 1
ATOM 849 C C . LEU A 1 107 ? -5.926 -10.93 5.77 1 90.31 107 LEU A C 1
ATOM 851 O O . LEU A 1 107 ? -5.273 -10.328 4.91 1 90.31 107 LEU A O 1
ATOM 855 N N . LYS A 1 108 ? -5.492 -11.25 6.965 1 89.06 108 LYS A N 1
ATOM 856 C CA . LYS A 1 108 ? -4.125 -10.867 7.309 1 89.06 108 LYS A CA 1
ATOM 857 C C . LYS A 1 108 ? -3.113 -11.578 6.414 1 89.06 108 LYS A C 1
ATOM 859 O O . LYS A 1 108 ? -2.238 -10.938 5.824 1 89.06 108 LYS A O 1
ATOM 864 N N . SER A 1 109 ? -3.203 -12.859 6.32 1 93.19 109 SER A N 1
ATOM 865 C CA . SER A 1 109 ? -2.314 -13.641 5.469 1 93.19 109 SER A CA 1
ATOM 866 C C . SER A 1 109 ? -2.49 -13.266 4 1 93.19 109 SER A C 1
ATOM 868 O O . SER A 1 109 ? -1.516 -13.211 3.248 1 93.19 109 SER A O 1
ATOM 870 N N . PHE A 1 110 ? -3.721 -13.047 3.648 1 93.88 110 PHE A N 1
ATOM 871 C CA . PHE A 1 110 ? -4.059 -12.578 2.309 1 93.88 110 PHE A CA 1
ATOM 872 C C . PHE A 1 110 ? -3.311 -11.297 1.979 1 93.88 110 PHE A C 1
ATOM 874 O O . PHE A 1 110 ? -2.652 -11.203 0.94 1 93.88 110 PHE A O 1
ATOM 881 N N . SER A 1 111 ? -3.377 -10.297 2.844 1 91.06 111 SER A N 1
ATOM 882 C CA . SER A 1 111 ? -2.732 -9.008 2.641 1 91.06 111 SER A CA 1
ATOM 883 C C . SER A 1 111 ? -1.213 -9.141 2.641 1 91.06 111 SER A C 1
ATOM 885 O O . SER A 1 111 ? -0.526 -8.477 1.862 1 91.06 111 SER A O 1
ATOM 887 N N . THR A 1 112 ? -0.702 -9.977 3.484 1 91.56 112 THR A N 1
ATOM 888 C CA . THR A 1 112 ? 0.737 -10.211 3.543 1 91.56 112 THR A CA 1
ATOM 889 C C . THR A 1 112 ? 1.251 -10.758 2.213 1 91.56 112 THR A C 1
ATOM 891 O O . THR A 1 112 ? 2.242 -10.258 1.674 1 91.56 112 THR A O 1
ATOM 894 N N . LEU A 1 113 ? 0.597 -11.758 1.684 1 95.31 113 LEU A N 1
ATOM 895 C CA . LEU A 1 113 ? 0.988 -12.336 0.404 1 95.31 113 LEU A CA 1
ATOM 896 C C . LEU A 1 113 ? 0.904 -11.297 -0.711 1 95.31 113 LEU A C 1
ATOM 898 O O . LEU A 1 113 ? 1.859 -11.117 -1.472 1 95.31 113 LEU A O 1
ATOM 902 N N . ALA A 1 114 ? -0.225 -10.602 -0.751 1 95.12 114 ALA A N 1
ATOM 903 C CA . ALA A 1 114 ? -0.438 -9.609 -1.804 1 95.12 114 ALA A CA 1
ATOM 904 C C . ALA A 1 114 ? 0.617 -8.508 -1.743 1 95.12 114 ALA A C 1
ATOM 906 O O . ALA A 1 114 ? 1.215 -8.156 -2.764 1 95.12 114 ALA A O 1
ATOM 907 N N . ASN A 1 115 ? 0.851 -7.98 -0.579 1 91 115 ASN A N 1
ATOM 908 C CA . ASN A 1 115 ? 1.826 -6.91 -0.403 1 91 115 ASN A CA 1
ATOM 909 C C . ASN A 1 115 ? 3.223 -7.344 -0.841 1 91 115 ASN A C 1
ATOM 911 O O . ASN A 1 115 ? 3.928 -6.594 -1.517 1 91 115 ASN A O 1
ATOM 915 N N . ASN A 1 116 ? 3.625 -8.516 -0.467 1 91.88 116 ASN A N 1
ATOM 916 C CA . ASN A 1 116 ? 4.938 -9.008 -0.866 1 91.88 116 ASN A CA 1
ATOM 917 C C . ASN A 1 116 ? 5.02 -9.227 -2.373 1 91.88 116 ASN A C 1
ATOM 919 O O . ASN A 1 116 ? 6.039 -8.922 -2.994 1 91.88 116 ASN A O 1
ATOM 923 N N . PHE A 1 117 ? 3.971 -9.773 -2.957 1 94.88 117 PHE A N 1
ATOM 924 C CA . PHE A 1 117 ? 3.945 -9.969 -4.402 1 94.88 117 PHE A CA 1
ATOM 925 C C . PHE A 1 117 ? 4.066 -8.633 -5.129 1 94.88 117 PHE A C 1
ATOM 927 O O . PHE A 1 117 ? 4.738 -8.539 -6.156 1 94.88 117 PHE A O 1
ATOM 934 N N . ILE A 1 118 ? 3.414 -7.594 -4.641 1 93.62 118 ILE A N 1
ATOM 935 C CA . ILE A 1 118 ? 3.494 -6.27 -5.242 1 93.62 118 ILE A CA 1
ATOM 936 C C . ILE A 1 118 ? 4.938 -5.77 -5.203 1 93.62 118 ILE A C 1
ATOM 938 O O . ILE A 1 118 ? 5.453 -5.262 -6.199 1 93.62 118 ILE A O 1
ATOM 942 N N . VAL A 1 119 ? 5.543 -5.941 -4.078 1 90 119 VAL A N 1
ATOM 943 C CA . VAL A 1 119 ? 6.914 -5.469 -3.91 1 90 119 VAL A CA 1
ATOM 944 C C . VAL A 1 119 ? 7.84 -6.219 -4.863 1 90 119 VAL A C 1
ATOM 946 O O . VAL A 1 119 ? 8.656 -5.605 -5.555 1 90 119 VAL A O 1
ATOM 949 N N . ILE A 1 120 ? 7.75 -7.508 -4.875 1 91.44 120 ILE A N 1
ATOM 950 C CA . ILE A 1 120 ? 8.594 -8.32 -5.746 1 91.44 120 ILE A CA 1
ATOM 951 C C . ILE A 1 120 ? 8.375 -7.91 -7.203 1 91.44 120 ILE A C 1
ATOM 953 O O . ILE A 1 120 ? 9.336 -7.699 -7.945 1 91.44 120 ILE A O 1
ATOM 957 N N . LEU A 1 121 ? 7.152 -7.805 -7.594 1 92.56 121 LEU A N 1
ATOM 958 C CA . LEU A 1 121 ? 6.816 -7.449 -8.969 1 92.56 121 LEU A CA 1
ATOM 959 C C . LEU A 1 121 ? 7.383 -6.078 -9.328 1 92.56 121 LEU A C 1
ATOM 961 O O . LEU A 1 121 ? 7.848 -5.871 -10.453 1 92.56 121 LEU A O 1
ATOM 965 N N . SER A 1 122 ? 7.277 -5.145 -8.398 1 89.12 122 SER A N 1
ATOM 966 C CA . SER A 1 122 ? 7.758 -3.789 -8.648 1 89.12 122 SER A CA 1
ATOM 967 C C . SER A 1 122 ? 9.266 -3.771 -8.883 1 89.12 122 SER A C 1
ATOM 969 O O . SER A 1 122 ? 9.789 -2.836 -9.492 1 89.12 122 SER A O 1
ATOM 971 N N . LYS A 1 123 ? 9.906 -4.793 -8.422 1 85.88 123 LYS A N 1
ATOM 972 C CA . LYS A 1 123 ? 11.359 -4.859 -8.539 1 85.88 123 LYS A CA 1
ATOM 973 C C . LYS A 1 123 ? 11.781 -5.711 -9.734 1 85.88 123 LYS A C 1
ATOM 975 O O . LYS A 1 123 ? 12.938 -5.664 -10.164 1 85.88 123 LYS A O 1
ATOM 980 N N . LEU A 1 124 ? 10.852 -6.578 -10.203 1 87.94 124 LEU A N 1
ATOM 981 C CA . LEU A 1 124 ? 11.133 -7.41 -11.367 1 87.94 124 LEU A CA 1
ATOM 982 C C . LEU A 1 124 ? 11.172 -6.57 -12.641 1 87.94 124 LEU A C 1
ATOM 984 O O . LEU A 1 124 ? 10.133 -6.277 -13.227 1 87.94 124 LEU A O 1
ATOM 988 N N . GLN A 1 125 ? 12.32 -5.973 -13.047 1 81.38 125 GLN A N 1
ATOM 989 C CA . GLN A 1 125 ? 12.5 -5.152 -14.242 1 81.38 125 GLN A CA 1
ATOM 990 C C . GLN A 1 125 ? 13.375 -5.859 -15.273 1 81.38 125 GLN A C 1
ATOM 992 O O . GLN A 1 125 ? 14.602 -5.871 -15.141 1 81.38 125 GLN A O 1
ATOM 997 N N . PRO A 1 126 ? 12.586 -6.465 -16.172 1 75.75 126 PRO A N 1
ATOM 998 C CA . PRO A 1 126 ? 13.398 -7.082 -17.219 1 75.75 126 PRO A CA 1
ATOM 999 C C . PRO A 1 126 ? 14.18 -6.055 -18.047 1 75.75 126 PRO A C 1
ATOM 1001 O O . PRO A 1 126 ? 13.727 -4.914 -18.188 1 75.75 126 PRO A O 1
ATOM 1004 N N . SER A 1 127 ? 15.523 -6.164 -18.25 1 65.62 127 SER A N 1
ATOM 1005 C CA . SER A 1 127 ? 16.359 -5.266 -19.047 1 65.62 127 SER A CA 1
ATOM 1006 C C . SER A 1 127 ? 15.789 -5.062 -20.438 1 65.62 127 SER A C 1
ATOM 1008 O O . SER A 1 127 ? 15.195 -5.98 -21.016 1 65.62 127 SER A O 1
ATOM 1010 N N . GLN A 1 128 ? 15.367 -3.699 -20.828 1 60.06 128 GLN A N 1
ATOM 1011 C CA . GLN A 1 128 ? 14.953 -3.365 -22.188 1 60.06 128 GLN A CA 1
ATOM 1012 C C . GLN A 1 128 ? 15.883 -4 -23.219 1 60.06 128 GLN A C 1
ATOM 1014 O O . GLN A 1 128 ? 15.453 -4.32 -24.328 1 60.06 128 GLN A O 1
ATOM 1019 N N . GLU A 1 129 ? 17.141 -3.756 -22.906 1 53.03 129 GLU A N 1
ATOM 1020 C CA . GLU A 1 129 ? 18.094 -4.027 -23.984 1 53.03 129 GLU A CA 1
ATOM 1021 C C . GLU A 1 129 ? 17.938 -5.445 -24.516 1 53.03 129 GLU A C 1
ATOM 1023 O O . GLU A 1 129 ? 17.859 -5.648 -25.734 1 53.03 129 GLU A O 1
ATOM 1028 N N . ASN A 1 130 ? 18.609 -6.328 -23.875 1 49.09 130 ASN A N 1
ATOM 1029 C CA . ASN A 1 130 ? 18.969 -7.582 -24.531 1 49.09 130 ASN A CA 1
ATOM 1030 C C . ASN A 1 130 ? 17.766 -8.516 -24.672 1 49.09 130 ASN A C 1
ATOM 1032 O O . ASN A 1 130 ? 17.938 -9.711 -24.938 1 49.09 130 ASN A O 1
ATOM 1036 N N . GLU A 1 131 ? 16.75 -8.367 -23.688 1 54.91 131 GLU A N 1
ATOM 1037 C CA . GLU A 1 131 ? 16.047 -9.625 -23.469 1 54.91 131 GLU A CA 1
ATOM 1038 C C . GLU A 1 131 ? 15.273 -10.055 -24.703 1 54.91 131 GLU A C 1
ATOM 1040 O O . GLU A 1 131 ? 14.438 -9.297 -25.219 1 54.91 131 GLU A O 1
ATOM 1045 N N . THR A 1 132 ? 15.93 -10.961 -25.344 1 65.5 132 THR A N 1
ATOM 1046 C CA . THR A 1 132 ? 15.773 -11.664 -26.609 1 65.5 132 THR A CA 1
ATOM 1047 C C . THR A 1 132 ? 14.344 -12.18 -26.766 1 65.5 132 THR A C 1
ATOM 1049 O O . THR A 1 132 ? 13.766 -12.711 -25.828 1 65.5 132 THR A O 1
ATOM 1052 N N . PHE A 1 133 ? 13.758 -11.578 -27.688 1 77.88 133 PHE A N 1
ATOM 1053 C CA . PHE A 1 133 ? 12.438 -11.945 -28.172 1 77.88 133 PHE A CA 1
ATOM 1054 C C . PHE A 1 133 ? 12.172 -13.43 -27.953 1 77.88 133 PHE A C 1
ATOM 1056 O O . PHE A 1 133 ? 11.125 -13.805 -27.422 1 77.88 133 PHE A O 1
ATOM 1063 N N . PRO A 1 134 ? 13.188 -14.227 -28.078 1 85.38 134 PRO A N 1
ATOM 1064 C CA . PRO A 1 134 ? 12.906 -15.648 -27.906 1 85.38 134 PRO A CA 1
ATOM 1065 C C . PRO A 1 134 ? 12.68 -16.047 -26.453 1 85.38 134 PRO A C 1
ATOM 1067 O O . PRO A 1 134 ? 11.828 -16.891 -26.156 1 85.38 134 PRO A O 1
ATOM 1070 N N . ILE A 1 135 ? 13.383 -15.461 -25.531 1 88.56 135 ILE A N 1
ATOM 1071 C CA . ILE A 1 135 ? 13.266 -15.797 -24.109 1 88.56 135 ILE A CA 1
ATOM 1072 C C . ILE A 1 135 ? 11.914 -15.32 -23.578 1 88.56 135 ILE A C 1
ATOM 1074 O O . ILE A 1 135 ? 11.258 -16.047 -22.828 1 88.56 135 ILE A O 1
ATOM 1078 N N . ARG A 1 136 ? 11.547 -14.203 -23.969 1 89.75 136 ARG A N 1
ATOM 1079 C CA . ARG A 1 136 ? 10.25 -13.664 -23.562 1 89.75 136 ARG A CA 1
ATOM 1080 C C . ARG A 1 136 ? 9.109 -14.523 -24.109 1 89.75 136 ARG A C 1
ATOM 1082 O O . ARG A 1 136 ? 8.125 -14.758 -23.406 1 89.75 136 ARG A O 1
ATOM 1089 N N . GLU A 1 137 ? 9.281 -14.953 -25.328 1 92.69 137 GLU A N 1
ATOM 1090 C CA . GLU A 1 137 ? 8.25 -15.773 -25.953 1 92.69 137 GLU A CA 1
ATOM 1091 C C . GLU A 1 137 ? 8.125 -17.125 -25.266 1 92.69 137 GLU A C 1
ATOM 1093 O O . GLU A 1 137 ? 7.027 -17.656 -25.125 1 92.69 137 GLU A O 1
ATOM 1098 N N . SER A 1 138 ? 9.234 -17.656 -24.969 1 93.69 138 SER A N 1
ATOM 1099 C CA . SER A 1 138 ? 9.219 -18.922 -24.25 1 93.69 138 SER A CA 1
ATOM 1100 C C . SER A 1 138 ? 8.508 -18.781 -22.906 1 93.69 138 SER A C 1
ATOM 1102 O O . SER A 1 138 ? 7.684 -19.609 -22.547 1 93.69 138 SER A O 1
ATOM 1104 N N . ALA A 1 139 ? 8.773 -17.719 -22.172 1 94.75 139 ALA A N 1
ATOM 1105 C CA . ALA A 1 139 ? 8.102 -17.438 -20.906 1 94.75 139 ALA A CA 1
ATOM 1106 C C . ALA A 1 139 ? 6.602 -17.266 -21.109 1 94.75 139 ALA A C 1
ATOM 1108 O O . ALA A 1 139 ? 5.797 -17.734 -20.312 1 94.75 139 ALA A O 1
ATOM 1109 N N . ARG A 1 140 ? 6.301 -16.594 -22.141 1 95.75 140 ARG A N 1
ATOM 1110 C CA . ARG A 1 140 ? 4.895 -16.359 -22.453 1 95.75 140 ARG A CA 1
ATOM 1111 C C . ARG A 1 140 ? 4.156 -17.672 -22.703 1 95.75 140 ARG A C 1
ATOM 1113 O O . ARG A 1 140 ? 3.031 -17.859 -22.234 1 95.75 140 ARG A O 1
ATOM 1120 N N . ARG A 1 141 ? 4.738 -18.5 -23.453 1 97 141 ARG A N 1
ATOM 1121 C CA . ARG A 1 141 ? 4.121 -19.797 -23.734 1 97 141 ARG A CA 1
ATOM 1122 C C . ARG A 1 141 ? 3.848 -20.562 -22.438 1 97 141 ARG A C 1
ATOM 1124 O O . ARG A 1 141 ? 2.781 -21.156 -22.281 1 97 141 ARG A O 1
ATOM 1131 N N . ARG A 1 142 ? 4.754 -20.562 -21.578 1 97.44 142 ARG A N 1
ATOM 1132 C CA . ARG A 1 142 ? 4.582 -21.219 -20.281 1 97.44 142 ARG A CA 1
ATOM 1133 C C . ARG A 1 142 ? 3.453 -20.578 -19.484 1 97.44 142 ARG A C 1
ATOM 1135 O O . ARG A 1 142 ? 2.623 -21.281 -18.906 1 97.44 142 ARG A O 1
ATOM 1142 N N . PHE A 1 143 ? 3.469 -19.312 -19.484 1 98.12 143 PHE A N 1
ATOM 1143 C CA . PHE A 1 143 ? 2.406 -18.594 -18.797 1 98.12 143 PHE A CA 1
ATOM 1144 C C . PHE A 1 143 ? 1.043 -18.953 -19.375 1 98.12 143 PHE A C 1
ATOM 1146 O O . PHE A 1 143 ? 0.068 -19.094 -18.625 1 98.12 143 PHE A O 1
ATOM 1153 N N . LEU A 1 144 ? 0.969 -19.031 -20.656 1 98.06 144 LEU A N 1
ATOM 1154 C CA . LEU A 1 144 ? -0.299 -19.344 -21.312 1 98.06 144 LEU A CA 1
ATOM 1155 C C . LEU A 1 144 ? -0.798 -20.719 -20.891 1 98.06 144 LEU A C 1
ATOM 1157 O O . LEU A 1 144 ? -2.006 -20.938 -20.781 1 98.06 144 LEU A O 1
ATOM 1161 N N . LEU A 1 145 ? 0.081 -21.672 -20.656 1 97.69 145 LEU A N 1
ATOM 1162 C CA . LEU A 1 145 ? -0.312 -22.984 -20.125 1 97.69 145 LEU A CA 1
ATOM 1163 C C . LEU A 1 145 ? -0.968 -22.844 -18.766 1 97.69 145 LEU A C 1
ATOM 1165 O O . LEU A 1 145 ? -2.01 -23.453 -18.5 1 97.69 145 LEU A O 1
ATOM 1169 N N . PHE A 1 146 ? -0.38 -22.078 -17.906 1 98.19 146 PHE A N 1
ATOM 1170 C CA . PHE A 1 146 ? -0.933 -21.766 -16.594 1 98.19 146 PHE A CA 1
ATOM 1171 C C . PHE A 1 146 ? -2.303 -21.109 -16.734 1 98.19 146 PHE A C 1
ATOM 1173 O O . PHE A 1 146 ? -3.26 -21.516 -16.078 1 98.19 146 PHE A O 1
ATOM 1180 N N . GLN A 1 147 ? -2.393 -20.094 -17.547 1 98.06 147 GLN A N 1
ATOM 1181 C CA . GLN A 1 147 ? -3.623 -19.344 -17.719 1 98.06 147 GLN A CA 1
ATOM 1182 C C . GLN A 1 147 ? -4.734 -20.203 -18.297 1 98.06 147 GLN A C 1
ATOM 1184 O O . GLN A 1 147 ? -5.895 -20.094 -17.891 1 98.06 147 GLN A O 1
ATOM 1189 N N . ALA A 1 148 ? -4.402 -21.062 -19.219 1 96.75 148 ALA A N 1
ATOM 1190 C CA . ALA A 1 148 ? -5.383 -21.969 -19.828 1 96.75 148 ALA A CA 1
ATOM 1191 C C . ALA A 1 148 ? -5.973 -22.906 -18.781 1 96.75 148 ALA A C 1
ATOM 1193 O O . ALA A 1 148 ? -7.184 -23.156 -18.766 1 96.75 148 ALA A O 1
ATOM 1194 N N . ALA A 1 149 ? -5.105 -23.469 -17.969 1 96.19 149 ALA A N 1
ATOM 1195 C CA . ALA A 1 149 ? -5.578 -24.344 -16.906 1 96.19 149 ALA A CA 1
ATOM 1196 C C . ALA A 1 149 ? -6.492 -23.594 -15.945 1 96.19 149 ALA A C 1
ATOM 1198 O O . ALA A 1 149 ? -7.508 -24.141 -15.492 1 96.19 149 ALA A O 1
ATOM 1199 N N . PHE A 1 150 ? -6.148 -22.375 -15.609 1 96.88 150 PHE A N 1
ATOM 1200 C CA . PHE A 1 150 ? -6.949 -21.516 -14.742 1 96.88 150 PHE A CA 1
ATOM 1201 C C . PHE A 1 150 ? -8.328 -21.281 -15.336 1 96.88 150 PHE A C 1
ATOM 1203 O O . PHE A 1 150 ? -9.344 -21.391 -14.641 1 96.88 150 PHE A O 1
ATOM 1210 N N . LYS A 1 151 ? -8.367 -21.016 -16.594 1 96.06 151 LYS A N 1
ATOM 1211 C CA . LYS A 1 151 ? -9.602 -20.641 -17.281 1 96.06 151 LYS A CA 1
ATOM 1212 C C . LYS A 1 151 ? -10.516 -21.859 -17.453 1 96.06 151 LYS A C 1
ATOM 1214 O O . LYS A 1 151 ? -11.711 -21.703 -17.734 1 96.06 151 LYS A O 1
ATOM 1219 N N . GLN A 1 152 ? -10.023 -23.047 -17.328 1 94.25 152 GLN A N 1
ATOM 1220 C CA . GLN A 1 152 ? -10.812 -24.281 -17.453 1 94.25 152 GLN A CA 1
ATOM 1221 C C . GLN A 1 152 ? -11.695 -24.484 -16.234 1 94.25 152 GLN A C 1
ATOM 1223 O O . GLN A 1 152 ? -12.664 -25.25 -16.281 1 94.25 152 GLN A O 1
ATOM 1228 N N . LEU A 1 153 ? -11.336 -23.859 -15.148 1 94.12 153 LEU A N 1
ATOM 1229 C CA . LEU A 1 153 ? -12.094 -23.984 -13.906 1 94.12 153 LEU A CA 1
ATOM 1230 C C . LEU A 1 153 ? -13.078 -22.844 -13.75 1 94.12 153 LEU A C 1
ATOM 1232 O O . LEU A 1 153 ? -12.953 -21.812 -14.406 1 94.12 153 LEU A O 1
ATOM 1236 N N . ASP A 1 154 ? -14.109 -23.125 -12.953 1 91.25 154 ASP A N 1
ATOM 1237 C CA . ASP A 1 154 ? -14.953 -21.984 -12.609 1 91.25 154 ASP A CA 1
ATOM 1238 C C . ASP A 1 154 ? -14.195 -20.969 -11.766 1 91.25 154 ASP A C 1
ATOM 1240 O O . ASP A 1 154 ? -13.18 -21.297 -11.141 1 91.25 154 ASP A O 1
ATOM 1244 N N . ILE A 1 155 ? -14.641 -19.828 -11.703 1 88.88 155 ILE A N 1
ATOM 1245 C CA . ILE A 1 155 ? -13.914 -18.672 -11.164 1 88.88 155 ILE A CA 1
ATOM 1246 C C . ILE A 1 155 ? -13.531 -18.938 -9.711 1 88.88 155 ILE A C 1
ATOM 1248 O O . ILE A 1 155 ? -12.367 -18.766 -9.328 1 88.88 155 ILE A O 1
ATOM 1252 N N . GLU A 1 156 ? -14.461 -19.359 -8.93 1 87.75 156 GLU A N 1
ATOM 1253 C CA . GLU A 1 156 ? -14.195 -19.562 -7.508 1 87.75 156 GLU A CA 1
ATOM 1254 C C . GLU A 1 156 ? -13.203 -20.703 -7.297 1 87.75 156 GLU A C 1
ATOM 1256 O O . GLU A 1 156 ? -12.289 -20.594 -6.477 1 87.75 156 GLU A O 1
ATOM 1261 N N . ALA A 1 157 ? -13.43 -21.766 -8 1 91.19 157 ALA A N 1
ATOM 1262 C CA . ALA A 1 157 ? -12.531 -22.922 -7.91 1 91.19 157 ALA A CA 1
ATOM 1263 C C . ALA A 1 157 ? -11.125 -22.547 -8.383 1 91.19 157 ALA A C 1
ATOM 1265 O O . ALA A 1 157 ? -10.133 -22.969 -7.793 1 91.19 157 ALA A O 1
ATOM 1266 N N . ALA A 1 158 ? -11.047 -21.781 -9.5 1 94.69 158 ALA A N 1
ATOM 1267 C CA . ALA A 1 158 ? -9.766 -21.359 -10.055 1 94.69 158 ALA A CA 1
ATOM 1268 C C . ALA A 1 158 ? -8.984 -20.516 -9.055 1 94.69 158 ALA A C 1
ATOM 1270 O O . ALA A 1 158 ? -7.785 -20.734 -8.859 1 94.69 158 ALA A O 1
ATOM 1271 N N . GLN A 1 159 ? -9.664 -19.609 -8.438 1 93.81 159 GLN A N 1
ATOM 1272 C CA . GLN A 1 159 ? -9.023 -18.75 -7.445 1 93.81 159 GLN A CA 1
ATOM 1273 C C . GLN A 1 159 ? -8.562 -19.562 -6.238 1 93.81 159 GLN A C 1
ATOM 1275 O O . GLN A 1 159 ? -7.445 -19.359 -5.746 1 93.81 159 GLN A O 1
ATOM 1280 N N . THR A 1 160 ? -9.422 -20.438 -5.754 1 91.56 160 THR A N 1
ATOM 1281 C CA . THR A 1 160 ? -9.078 -21.281 -4.621 1 91.56 160 THR A CA 1
ATOM 1282 C C . THR A 1 160 ? -7.852 -22.141 -4.934 1 91.56 160 THR A C 1
ATOM 1284 O O . THR A 1 160 ? -6.953 -22.266 -4.102 1 91.56 160 THR A O 1
ATOM 1287 N N . LYS A 1 161 ? -7.875 -22.656 -6.109 1 93.62 161 LYS A N 1
ATOM 1288 C CA . LYS A 1 161 ? -6.742 -23.484 -6.523 1 93.62 161 LYS A CA 1
ATOM 1289 C C . LYS A 1 161 ? -5.465 -22.656 -6.625 1 93.62 161 LYS A C 1
ATOM 1291 O O . LYS A 1 161 ? -4.395 -23.109 -6.219 1 93.62 161 LYS A O 1
ATOM 1296 N N . ALA A 1 162 ? -5.535 -21.531 -7.23 1 95.81 162 ALA A N 1
ATOM 1297 C CA . ALA A 1 162 ? -4.375 -20.656 -7.355 1 95.81 162 ALA A CA 1
ATOM 1298 C C . ALA A 1 162 ? -3.771 -20.344 -5.988 1 95.81 162 ALA A C 1
ATOM 1300 O O . ALA A 1 162 ? -2.557 -20.438 -5.801 1 95.81 162 ALA A O 1
ATOM 1301 N N . PHE A 1 163 ? -4.57 -19.984 -4.996 1 95.06 163 PHE A N 1
ATOM 1302 C CA . PHE A 1 163 ? -4.102 -19.703 -3.648 1 95.06 163 PHE A CA 1
ATOM 1303 C C . PHE A 1 163 ? -3.488 -20.938 -3.012 1 95.06 163 PHE A C 1
ATOM 1305 O O . PHE A 1 163 ? -2.477 -20.859 -2.312 1 95.06 163 PHE A O 1
ATOM 1312 N N . GLY A 1 164 ? -4.125 -22.047 -3.299 1 93.38 164 GLY A N 1
ATOM 1313 C CA . GLY A 1 164 ? -3.619 -23.297 -2.758 1 93.38 164 GLY A CA 1
ATOM 1314 C C . GLY A 1 164 ? -2.26 -23.672 -3.314 1 93.38 164 GLY A C 1
ATOM 1315 O O . GLY A 1 164 ? -1.544 -24.484 -2.717 1 93.38 164 GLY A O 1
ATOM 1316 N N . GLU A 1 165 ? -1.867 -23.094 -4.406 1 95.5 165 GLU A N 1
ATOM 1317 C CA . GLU A 1 165 ? -0.619 -23.484 -5.059 1 95.5 165 GLU A CA 1
ATOM 1318 C C . GLU A 1 165 ? 0.45 -22.406 -4.883 1 95.5 165 GLU A C 1
ATOM 1320 O O . GLU A 1 165 ? 1.532 -22.5 -5.465 1 95.5 165 GLU A O 1
ATOM 1325 N N . VAL A 1 166 ? 0.186 -21.391 -4.051 1 96.31 166 VAL A N 1
ATOM 1326 C CA . VAL A 1 166 ? 1.17 -20.344 -3.814 1 96.31 166 VAL A CA 1
ATOM 1327 C C . VAL A 1 166 ? 2.453 -20.953 -3.254 1 96.31 166 VAL A C 1
ATOM 1329 O O . VAL A 1 166 ? 3.555 -20.5 -3.562 1 96.31 166 VAL A O 1
ATOM 1332 N N . ASP A 1 167 ? 2.35 -22 -2.438 1 94.81 167 ASP A N 1
ATOM 1333 C CA . ASP A 1 167 ? 3.537 -22.656 -1.89 1 94.81 167 ASP A CA 1
ATOM 1334 C C . ASP A 1 167 ? 4.402 -23.25 -3.002 1 94.81 167 ASP A C 1
ATOM 1336 O O . ASP A 1 167 ? 5.633 -23.266 -2.895 1 94.81 167 ASP A O 1
ATOM 1340 N N . ILE A 1 168 ? 3.756 -23.734 -4.051 1 95.69 168 ILE A N 1
ATOM 1341 C CA . ILE A 1 168 ? 4.48 -24.25 -5.203 1 95.69 168 ILE A CA 1
ATOM 1342 C C . ILE A 1 168 ? 5.266 -23.125 -5.871 1 95.69 168 ILE A C 1
ATOM 1344 O O . ILE A 1 168 ? 6.438 -23.281 -6.207 1 95.69 168 ILE A O 1
ATOM 1348 N N . LEU A 1 169 ? 4.66 -22.031 -6.031 1 96.38 169 LEU A N 1
ATOM 1349 C CA . LEU A 1 169 ? 5.316 -20.859 -6.613 1 96.38 169 LEU A CA 1
ATOM 1350 C C . LEU A 1 169 ? 6.5 -20.422 -5.762 1 96.38 169 LEU A C 1
ATOM 1352 O O . LEU A 1 169 ? 7.594 -20.188 -6.285 1 96.38 169 LEU A O 1
ATOM 1356 N N . LEU A 1 170 ? 6.262 -20.344 -4.488 1 94.5 170 LEU A N 1
ATOM 1357 C CA . LEU A 1 170 ? 7.316 -19.906 -3.578 1 94.5 170 LEU A CA 1
ATOM 1358 C C . LEU A 1 170 ? 8.492 -20.875 -3.611 1 94.5 170 LEU A C 1
ATOM 1360 O O . LEU A 1 170 ? 9.656 -20.453 -3.59 1 94.5 170 LEU A O 1
ATOM 1364 N N . THR A 1 171 ? 8.234 -22.141 -3.619 1 93.56 171 THR A N 1
ATOM 1365 C CA . THR A 1 171 ? 9.281 -23.156 -3.73 1 93.56 171 THR A CA 1
ATOM 1366 C C . THR A 1 171 ? 10.102 -22.938 -5 1 93.56 171 THR A C 1
ATOM 1368 O O . THR A 1 171 ? 11.328 -23.016 -4.973 1 93.56 171 THR A O 1
ATOM 1371 N N . TRP A 1 172 ? 9.43 -22.734 -6.043 1 94.25 172 TRP A N 1
ATOM 1372 C CA . TRP A 1 172 ? 10.086 -22.5 -7.324 1 94.25 172 TRP A CA 1
ATOM 1373 C C . TRP A 1 172 ? 10.945 -21.234 -7.277 1 94.25 172 TRP A C 1
ATOM 1375 O O . TRP A 1 172 ? 12.078 -21.234 -7.758 1 94.25 172 TRP A O 1
ATOM 1385 N N . MET A 1 173 ? 10.43 -20.156 -6.742 1 91.62 173 MET A N 1
ATOM 1386 C CA . MET A 1 173 ? 11.156 -18.906 -6.629 1 91.62 173 MET A CA 1
ATOM 1387 C C . MET A 1 173 ? 12.438 -19.078 -5.816 1 91.62 173 MET A C 1
ATOM 1389 O O . MET A 1 173 ? 13.461 -18.469 -6.121 1 91.62 173 MET A O 1
ATOM 1393 N N . GLN A 1 174 ? 12.312 -19.828 -4.812 1 87.69 174 GLN A N 1
ATOM 1394 C CA . GLN A 1 174 ? 13.445 -20.031 -3.908 1 87.69 174 GLN A CA 1
ATOM 1395 C C . GLN A 1 174 ? 14.609 -20.719 -4.625 1 87.69 174 GLN A C 1
ATOM 1397 O O . GLN A 1 174 ? 15.75 -20.625 -4.176 1 87.69 174 GLN A O 1
ATOM 1402 N N . LYS A 1 175 ? 14.273 -21.406 -5.676 1 85.56 175 LYS A N 1
ATOM 1403 C CA . LYS A 1 175 ? 15.344 -22.047 -6.438 1 85.56 175 LYS A CA 1
ATOM 1404 C C . LYS A 1 175 ? 16.266 -21.016 -7.082 1 85.56 175 LYS A C 1
ATOM 1406 O O . LYS A 1 175 ? 17.391 -21.312 -7.449 1 85.56 175 LYS A O 1
ATOM 1411 N N . PHE A 1 176 ? 15.758 -19.938 -7.23 1 82.62 176 PHE A N 1
ATOM 1412 C CA . PHE A 1 176 ? 16.547 -18.875 -7.855 1 82.62 176 PHE A CA 1
ATOM 1413 C C . PHE A 1 176 ? 17.219 -18 -6.801 1 82.62 176 PHE A C 1
ATOM 1415 O O . PHE A 1 176 ? 17.75 -16.938 -7.113 1 82.62 176 PHE A O 1
ATOM 1422 N N . TYR A 1 177 ? 17.078 -18.422 -5.625 1 70.69 177 TYR A N 1
ATOM 1423 C CA . TYR A 1 177 ? 17.75 -17.75 -4.523 1 70.69 177 TYR A CA 1
ATOM 1424 C C . TYR A 1 177 ? 19.266 -17.891 -4.637 1 70.69 177 TYR A C 1
ATOM 1426 O O . TYR A 1 177 ? 19.766 -18.969 -4.953 1 70.69 177 TYR A O 1
ATOM 1434 N N . GLN A 1 178 ? 19.906 -16.797 -4.941 1 60.34 178 GLN A N 1
ATOM 1435 C CA . GLN A 1 178 ? 21.359 -16.828 -4.895 1 60.34 178 GLN A CA 1
ATOM 1436 C C . GLN A 1 178 ? 21.875 -16.625 -3.471 1 60.34 178 GLN A C 1
ATOM 1438 O O . GLN A 1 178 ? 21.422 -15.727 -2.768 1 60.34 178 GLN A O 1
ATOM 1443 N N . LEU A 1 179 ? 22.109 -17.703 -2.604 1 44.94 179 LEU A N 1
ATOM 1444 C CA . LEU A 1 179 ? 22.938 -17.531 -1.408 1 44.94 179 LEU A CA 1
ATOM 1445 C C . LEU A 1 179 ? 24.156 -16.672 -1.708 1 44.94 179 LEU A C 1
ATOM 1447 O O . LEU A 1 179 ? 24.688 -16.703 -2.818 1 44.94 179 LEU A O 1
ATOM 1451 N N . MET B 1 1 ? -1.202 -0.142 -20.078 1 37.62 1 MET B N 1
ATOM 1452 C CA . MET B 1 1 ? -2.293 -0.406 -19.141 1 37.62 1 MET B CA 1
ATOM 1453 C C . MET B 1 1 ? -1.757 -0.893 -17.797 1 37.62 1 MET B C 1
ATOM 1455 O O . MET B 1 1 ? -2.449 -0.814 -16.781 1 37.62 1 MET B O 1
ATOM 1459 N N . GLN B 1 2 ? -0.385 -1.663 -17.781 1 52.47 2 GLN B N 1
ATOM 1460 C CA . GLN B 1 2 ? 0.2 -2.512 -16.75 1 52.47 2 GLN B CA 1
ATOM 1461 C C . GLN B 1 2 ? 0.702 -1.679 -15.578 1 52.47 2 GLN B C 1
ATOM 1463 O O . GLN B 1 2 ? 0.59 -2.096 -14.422 1 52.47 2 GLN B O 1
ATOM 1468 N N . LYS B 1 3 ? 1.178 -0.5 -15.891 1 54.66 3 LYS B N 1
ATOM 1469 C CA . LYS B 1 3 ? 1.912 0.302 -14.914 1 54.66 3 LYS B CA 1
ATOM 1470 C C . LYS B 1 3 ? 0.966 0.93 -13.898 1 54.66 3 LYS B C 1
ATOM 1472 O O . LYS B 1 3 ? 1.317 1.077 -12.719 1 54.66 3 LYS B O 1
ATOM 1477 N N . THR B 1 4 ? -0.271 1.128 -14.453 1 61.06 4 THR B N 1
ATOM 1478 C CA . THR B 1 4 ? -1.189 1.816 -13.555 1 61.06 4 THR B CA 1
ATOM 1479 C C . THR B 1 4 ? -1.885 0.822 -12.625 1 61.06 4 THR B C 1
ATOM 1481 O O . THR B 1 4 ? -2.432 1.209 -11.594 1 61.06 4 THR B O 1
ATOM 1484 N N . ALA B 1 5 ? -1.539 -0.397 -12.867 1 85.19 5 ALA B N 1
ATOM 1485 C CA . ALA B 1 5 ? -2.361 -1.368 -12.156 1 85.19 5 ALA B CA 1
ATOM 1486 C C . ALA B 1 5 ? -1.78 -1.671 -10.773 1 85.19 5 ALA B C 1
ATOM 1488 O O . ALA B 1 5 ? -2.518 -1.771 -9.789 1 85.19 5 ALA B O 1
ATOM 1489 N N . LEU B 1 6 ? -0.419 -1.504 -10.719 1 89.75 6 LEU B N 1
ATOM 1490 C CA . LEU B 1 6 ? 0.202 -1.923 -9.469 1 89.75 6 LEU B CA 1
ATOM 1491 C C . LEU B 1 6 ? -0.06 -0.905 -8.359 1 89.75 6 LEU B C 1
ATOM 1493 O O . LEU B 1 6 ? -0.446 -1.273 -7.25 1 89.75 6 LEU B O 1
ATOM 1497 N N . PRO B 1 7 ? 0.015 0.39 -8.758 1 92.69 7 PRO B N 1
ATOM 1498 C CA . PRO B 1 7 ? -0.266 1.377 -7.715 1 92.69 7 PRO B CA 1
ATOM 1499 C C . PRO B 1 7 ? -1.711 1.323 -7.227 1 92.69 7 PRO B C 1
ATOM 1501 O O . PRO B 1 7 ? -1.967 1.473 -6.027 1 92.69 7 PRO B O 1
ATOM 1504 N N . CYS B 1 8 ? -2.578 1.084 -8.109 1 91.75 8 CYS B N 1
ATOM 1505 C CA . CYS B 1 8 ? -3.982 0.998 -7.727 1 91.75 8 CYS B CA 1
ATOM 1506 C C . CYS B 1 8 ? -4.238 -0.229 -6.855 1 91.75 8 CYS B C 1
ATOM 1508 O O . CYS B 1 8 ? -4.977 -0.156 -5.875 1 91.75 8 CYS B O 1
ATOM 1510 N N . LEU B 1 9 ? -3.648 -1.257 -7.164 1 91.06 9 LEU B N 1
ATOM 1511 C CA . LEU B 1 9 ? -3.814 -2.482 -6.391 1 91.06 9 LEU B CA 1
ATOM 1512 C C . LEU B 1 9 ? -3.246 -2.318 -4.988 1 91.06 9 LEU B C 1
ATOM 1514 O O . LEU B 1 9 ? -3.84 -2.787 -4.012 1 91.06 9 LEU B O 1
ATOM 1518 N N . SER B 1 10 ? -2.102 -1.698 -4.965 1 92.81 10 SER B N 1
ATOM 1519 C CA . SER B 1 10 ? -1.51 -1.456 -3.654 1 92.81 10 SER B CA 1
ATOM 1520 C C . SER B 1 10 ? -2.436 -0.624 -2.773 1 92.81 10 SER B C 1
ATOM 1522 O O . SER B 1 10 ? -2.574 -0.894 -1.578 1 92.81 10 SER B O 1
ATOM 1524 N N . LEU B 1 11 ? -2.992 0.323 -3.336 1 92.5 11 LEU B N 1
ATOM 1525 C CA . LEU B 1 11 ? -3.914 1.168 -2.586 1 92.5 11 LEU B CA 1
ATOM 1526 C C . LEU B 1 11 ? -5.141 0.375 -2.141 1 92.5 11 LEU B C 1
ATOM 1528 O O . LEU B 1 11 ? -5.562 0.471 -0.986 1 92.5 11 LEU B O 1
ATOM 1532 N N . ILE B 1 12 ? -5.73 -0.402 -3.008 1 89.69 12 ILE B N 1
ATOM 1533 C CA . ILE B 1 12 ? -6.91 -1.199 -2.697 1 89.69 12 ILE B CA 1
ATOM 1534 C C . ILE B 1 12 ? -6.598 -2.166 -1.558 1 89.69 12 ILE B C 1
ATOM 1536 O O . ILE B 1 12 ? -7.387 -2.311 -0.62 1 89.69 12 ILE B O 1
ATOM 1540 N N . LEU B 1 13 ? -5.473 -2.766 -1.628 1 89.19 13 LEU B N 1
ATOM 1541 C CA . LEU B 1 13 ? -5.07 -3.711 -0.592 1 89.19 13 LEU B CA 1
ATOM 1542 C C . LEU B 1 13 ? -4.871 -3.004 0.744 1 89.19 13 LEU B C 1
ATOM 1544 O O . LEU B 1 13 ? -5.223 -3.543 1.796 1 89.19 13 LEU B O 1
ATOM 1548 N N . LEU B 1 14 ? -4.285 -1.873 0.684 1 89.75 14 LEU B N 1
ATOM 1549 C CA . LEU B 1 14 ? -4.105 -1.086 1.899 1 89.75 14 LEU B CA 1
ATOM 1550 C C . LEU B 1 14 ? -5.453 -0.762 2.541 1 89.75 14 LEU B C 1
ATOM 1552 O O . LEU B 1 14 ? -5.617 -0.911 3.754 1 89.75 14 LEU B O 1
ATOM 1556 N N . ILE B 1 15 ? -6.391 -0.378 1.77 1 87.56 15 ILE B N 1
ATOM 1557 C CA . ILE B 1 15 ? -7.719 -0.035 2.268 1 87.56 15 ILE B CA 1
ATOM 1558 C C . ILE B 1 15 ? -8.391 -1.278 2.848 1 87.56 15 ILE B C 1
ATOM 1560 O O . ILE B 1 15 ? -8.992 -1.222 3.92 1 87.56 15 ILE B O 1
ATOM 1564 N N . TRP B 1 16 ? -8.242 -2.418 2.176 1 83.31 16 TRP B N 1
ATOM 1565 C CA . TRP B 1 16 ? -8.859 -3.664 2.617 1 83.31 16 TRP B CA 1
ATOM 1566 C C . TRP B 1 16 ? -8.227 -4.156 3.916 1 83.31 16 TRP B C 1
ATOM 1568 O O . TRP B 1 16 ? -8.867 -4.859 4.699 1 83.31 16 TRP B O 1
ATOM 1578 N N . SER B 1 17 ? -6.98 -3.908 4 1 79 17 SER B N 1
ATOM 1579 C CA . SER B 1 17 ? -6.266 -4.406 5.172 1 79 17 SER B CA 1
ATOM 1580 C C . SER B 1 17 ? -6.719 -3.689 6.441 1 79 17 SER B C 1
ATOM 1582 O O . SER B 1 17 ? -6.465 -4.164 7.551 1 79 17 SER B O 1
ATOM 1584 N N . GLN B 1 18 ? -7.301 -2.527 6.25 1 69.12 18 GLN B N 1
ATOM 1585 C CA . GLN B 1 18 ? -7.785 -1.771 7.398 1 69.12 18 GLN B CA 1
ATOM 1586 C C . GLN B 1 18 ? -9.125 -2.318 7.891 1 69.12 18 GLN B C 1
ATOM 1588 O O . GLN B 1 18 ? -9.688 -1.814 8.867 1 69.12 18 GLN B O 1
ATOM 1593 N N . GLY B 1 19 ? -9.727 -3.543 7.359 1 58.22 19 GLY B N 1
ATOM 1594 C CA . GLY B 1 19 ? -11.031 -4.16 7.512 1 58.22 19 GLY B CA 1
ATOM 1595 C C . GLY B 1 19 ? -11.547 -4.133 8.938 1 58.22 19 GLY B C 1
ATOM 1596 O O . GLY B 1 19 ? -10.852 -3.656 9.844 1 58.22 19 GLY B O 1
ATOM 1597 N N . PRO B 1 20 ? -12.797 -4.727 9.07 1 54.12 20 PRO B N 1
ATOM 1598 C CA . PRO B 1 20 ? -13.781 -4.578 10.141 1 54.12 20 PRO B CA 1
ATOM 1599 C C . PRO B 1 20 ? -13.188 -4.836 11.523 1 54.12 20 PRO B C 1
ATOM 1601 O O . PRO B 1 20 ? -13.773 -4.445 12.539 1 54.12 20 PRO B O 1
ATOM 1604 N N . GLY B 1 21 ? -12.242 -5.648 11.586 1 49.78 21 GLY B N 1
ATOM 1605 C CA . GLY B 1 21 ? -11.914 -5.953 12.969 1 49.78 21 GLY B CA 1
ATOM 1606 C C . GLY B 1 21 ? -11.367 -4.762 13.727 1 49.78 21 GLY B C 1
ATOM 1607 O O . GLY B 1 21 ? -11.07 -4.863 14.922 1 49.78 21 GLY B O 1
ATOM 1608 N N . ALA B 1 22 ? -10.797 -4.043 13 1 50.88 22 ALA B N 1
ATOM 1609 C CA . ALA B 1 22 ? -10.328 -2.912 13.797 1 50.88 22 ALA B CA 1
ATOM 1610 C C . ALA B 1 22 ? -11.5 -2.096 14.336 1 50.88 22 ALA B C 1
ATOM 1612 O O . ALA B 1 22 ? -12.383 -1.687 13.578 1 50.88 22 ALA B O 1
ATOM 1613 N N . GLN B 1 23 ? -12.07 -2.582 15.297 1 54.16 23 GLN B N 1
ATOM 1614 C CA . GLN B 1 23 ? -12.984 -1.732 16.062 1 54.16 23 GLN B CA 1
ATOM 1615 C C . GLN B 1 23 ? -12.711 -0.255 15.789 1 54.16 23 GLN B C 1
ATOM 1617 O O . GLN B 1 23 ? -12.055 0.416 16.594 1 54.16 23 GLN B O 1
ATOM 1622 N N . GLY B 1 24 ? -12.453 0.009 14.469 1 60.78 24 GLY B N 1
ATOM 1623 C CA . GLY B 1 24 ? -12.117 1.401 14.219 1 60.78 24 GLY B CA 1
ATOM 1624 C C . GLY B 1 24 ? -13.305 2.34 14.383 1 60.78 24 GLY B C 1
ATOM 1625 O O . GLY B 1 24 ? -14.453 1.909 14.32 1 60.78 24 GLY B O 1
ATOM 1626 N N . GLN B 1 25 ? -13.055 3.463 14.836 1 70.62 25 GLN B N 1
ATOM 1627 C CA . GLN B 1 25 ? -14.023 4.535 15.07 1 70.62 25 GLN B CA 1
ATOM 1628 C C . GLN B 1 25 ? -14.383 5.238 13.758 1 70.62 25 GLN B C 1
ATOM 1630 O O . GLN B 1 25 ? -13.672 5.109 12.766 1 70.62 25 GLN B O 1
ATOM 1635 N N . GLU B 1 26 ? -15.609 5.648 13.719 1 76.5 26 GLU B N 1
ATOM 1636 C CA . GLU B 1 26 ? -16.078 6.449 12.594 1 76.5 26 GLU B CA 1
ATOM 1637 C C . GLU B 1 26 ? -16.016 7.941 12.914 1 76.5 26 GLU B C 1
ATOM 1639 O O . GLU B 1 26 ? -16.312 8.352 14.039 1 76.5 26 GLU B O 1
ATOM 1644 N N . PHE B 1 27 ? -15.516 8.648 11.883 1 78 27 PHE B N 1
ATOM 1645 C CA . PHE B 1 27 ? -15.523 10.109 11.969 1 78 27 PHE B CA 1
ATOM 1646 C C . PHE B 1 27 ? -16.391 10.703 10.867 1 78 27 PHE B C 1
ATOM 1648 O O . PHE B 1 27 ? -16.453 10.164 9.758 1 78 27 PHE B O 1
ATOM 1655 N N . GLN B 1 28 ? -17.062 11.734 11.328 1 80.5 28 GLN B N 1
ATOM 1656 C CA . GLN B 1 28 ? -17.875 12.445 10.344 1 80.5 28 GLN B CA 1
ATOM 1657 C C . GLN B 1 28 ? -17.5 13.922 10.289 1 80.5 28 GLN B C 1
ATOM 1659 O O . GLN B 1 28 ? -17.516 14.617 11.305 1 80.5 28 GLN B O 1
ATOM 1664 N N . PHE B 1 29 ? -16.969 14.336 9.18 1 82 29 PHE B N 1
ATOM 1665 C CA . PHE B 1 29 ? -16.734 15.734 8.844 1 82 29 PHE B CA 1
ATOM 1666 C C . PHE B 1 29 ? -17.781 16.234 7.855 1 82 29 PHE B C 1
ATOM 1668 O O . PHE B 1 29 ? -17.578 16.203 6.641 1 82 29 PHE B O 1
ATOM 1675 N N . GLY B 1 30 ? -18.953 16.75 8.531 1 81.94 30 GLY B N 1
ATOM 1676 C CA . GLY B 1 30 ? -20.031 17.125 7.617 1 81.94 30 GLY B CA 1
ATOM 1677 C C . GLY B 1 30 ? -20.453 15.984 6.703 1 81.94 30 GLY B C 1
ATOM 1678 O O . GLY B 1 30 ? -20.828 14.906 7.176 1 81.94 30 GLY B O 1
ATOM 1679 N N . PRO B 1 31 ? -20.266 16.281 5.418 1 80.94 31 PRO B N 1
ATOM 1680 C CA . PRO B 1 31 ? -20.688 15.242 4.473 1 80.94 31 PRO B CA 1
ATOM 1681 C C . PRO B 1 31 ? -19.672 14.109 4.348 1 80.94 31 PRO B C 1
ATOM 1683 O O . PRO B 1 31 ? -19.969 13.062 3.771 1 80.94 31 PRO B O 1
ATOM 1686 N N . CYS B 1 32 ? -18.469 14.312 4.891 1 86.81 32 CYS B N 1
ATOM 1687 C CA . CYS B 1 32 ? -17.422 13.297 4.797 1 86.81 32 CYS B CA 1
ATOM 1688 C C . CYS B 1 32 ? -17.516 12.289 5.938 1 86.81 32 CYS B C 1
ATOM 1690 O O . CYS B 1 32 ? -17.625 12.68 7.102 1 86.81 32 CYS B O 1
ATOM 1692 N N . ARG B 1 33 ? -17.625 11.094 5.484 1 84 33 ARG B N 1
ATOM 1693 C CA . ARG B 1 33 ? -17.656 10.008 6.461 1 84 33 ARG B CA 1
ATOM 1694 C C . ARG B 1 33 ? -16.438 9.109 6.328 1 84 33 ARG B C 1
ATOM 1696 O O . ARG B 1 33 ? -16.109 8.641 5.23 1 84 33 ARG B O 1
ATOM 1703 N N . VAL B 1 34 ? -15.719 8.992 7.418 1 84.56 34 VAL B N 1
ATOM 1704 C CA . VAL B 1 34 ? -14.531 8.141 7.438 1 84.56 34 VAL B CA 1
ATOM 1705 C C . VAL B 1 34 ? -14.703 7.043 8.484 1 84.56 34 VAL B C 1
ATOM 1707 O O . VAL B 1 34 ? -14.859 7.328 9.672 1 84.56 34 VAL B O 1
ATOM 1710 N N . GLU B 1 35 ? -14.711 5.836 8.031 1 79.69 35 GLU B N 1
ATOM 1711 C CA . GLU B 1 35 ? -14.898 4.703 8.938 1 79.69 35 GLU B CA 1
ATOM 1712 C C . GLU B 1 35 ? -13.609 3.904 9.094 1 79.69 35 GLU B C 1
ATOM 1714 O O . GLU B 1 35 ? -12.75 3.908 8.203 1 79.69 35 GLU B O 1
ATOM 1719 N N . GLY B 1 36 ? -13.484 3.316 10.336 1 75.5 36 GLY B N 1
ATOM 1720 C CA . GLY B 1 36 ? -12.453 2.311 10.523 1 75.5 36 GLY B CA 1
ATOM 1721 C C . GLY B 1 36 ? -11.102 2.9 10.883 1 75.5 36 GLY B C 1
ATOM 1722 O O . GLY B 1 36 ? -10.062 2.303 10.602 1 75.5 36 GLY B O 1
ATOM 1723 N N . VAL B 1 37 ? -11.07 4.086 11.352 1 77.88 37 VAL B N 1
ATOM 1724 C CA . VAL B 1 37 ? -9.805 4.684 11.758 1 77.88 37 VAL B CA 1
ATOM 1725 C C . VAL B 1 37 ? -9.453 4.25 13.18 1 77.88 37 VAL B C 1
ATOM 1727 O O . VAL B 1 37 ? -10.273 4.379 14.094 1 77.88 37 VAL B O 1
ATOM 1730 N N . VAL B 1 38 ? -8.328 3.662 13.359 1 80.69 38 VAL B N 1
ATOM 1731 C CA . VAL B 1 38 ? -7.855 3.26 14.68 1 80.69 38 VAL B CA 1
ATOM 1732 C C . VAL B 1 38 ? -6.938 4.34 15.25 1 80.69 38 VAL B C 1
ATOM 1734 O O . VAL B 1 38 ? -5.719 4.301 15.047 1 80.69 38 VAL B O 1
ATOM 1737 N N . PHE B 1 39 ? -7.414 5.23 16.062 1 85.19 39 PHE B N 1
ATOM 1738 C CA . PHE B 1 39 ? -6.684 6.387 16.562 1 85.19 39 PHE B CA 1
ATOM 1739 C C . PHE B 1 39 ? -5.555 5.953 17.484 1 85.19 39 PHE B C 1
ATOM 1741 O O . PHE B 1 39 ? -4.508 6.594 17.547 1 85.19 39 PHE B O 1
ATOM 1748 N N . GLN B 1 40 ? -5.836 4.836 18.188 1 87.56 40 GLN B N 1
ATOM 1749 C CA . GLN B 1 40 ? -4.793 4.375 19.094 1 87.56 40 GLN B CA 1
ATOM 1750 C C . GLN B 1 40 ? -3.48 4.133 18.359 1 87.56 40 GLN B C 1
ATOM 1752 O O . GLN B 1 40 ? -2.412 4.527 18.828 1 87.56 40 GLN B O 1
ATOM 1757 N N . GLU B 1 41 ? -3.594 3.521 17.234 1 89.06 41 GLU B N 1
ATOM 1758 C CA . GLU B 1 41 ? -2.414 3.246 16.422 1 89.06 41 GLU B CA 1
ATOM 1759 C C . GLU B 1 41 ? -1.771 4.539 15.938 1 89.06 41 GLU B C 1
ATOM 1761 O O . GLU B 1 41 ? -0.544 4.656 15.898 1 89.06 41 GLU B O 1
ATOM 1766 N N . LEU B 1 42 ? -2.576 5.453 15.578 1 92.75 42 LEU B N 1
ATOM 1767 C CA . LEU B 1 42 ? -2.084 6.742 15.109 1 92.75 42 LEU B CA 1
ATOM 1768 C C . LEU B 1 42 ? -1.385 7.5 16.234 1 92.75 42 LEU B C 1
ATOM 1770 O O . LEU B 1 42 ? -0.311 8.07 16.031 1 92.75 42 LEU B O 1
ATOM 1774 N N . TRP B 1 43 ? -1.959 7.43 17.375 1 94.5 43 TRP B N 1
ATOM 1775 C CA . TRP B 1 43 ? -1.388 8.125 18.531 1 94.5 43 TRP B CA 1
ATOM 1776 C C . TRP B 1 43 ? -0.046 7.52 18.922 1 94.5 43 TRP B C 1
ATOM 1778 O O . TRP B 1 43 ? 0.914 8.242 19.188 1 94.5 43 TRP B O 1
ATOM 1788 N N . GLU B 1 44 ? -0.045 6.215 18.953 1 95.06 44 GLU B N 1
ATOM 1789 C CA . GLU B 1 44 ? 1.2 5.539 19.297 1 95.06 44 GLU B CA 1
ATOM 1790 C C . GLU B 1 44 ? 2.309 5.875 18.312 1 95.06 44 GLU B C 1
ATOM 1792 O O . GLU B 1 44 ? 3.436 6.18 18.703 1 95.06 44 GLU B O 1
ATOM 1797 N N . ALA B 1 45 ? 1.969 5.816 17.062 1 95.25 45 ALA B N 1
ATOM 1798 C CA . ALA B 1 45 ? 2.949 6.137 16.031 1 95.25 45 ALA B CA 1
ATOM 1799 C C . ALA B 1 45 ? 3.371 7.602 16.109 1 95.25 45 ALA B C 1
ATOM 1801 O O . ALA B 1 45 ? 4.555 7.918 15.984 1 95.25 45 ALA B O 1
ATOM 1802 N N . SER B 1 46 ? 2.445 8.492 16.328 1 96.69 46 SER B N 1
ATOM 1803 C CA . SER B 1 46 ? 2.73 9.914 16.438 1 96.69 46 SER B CA 1
ATOM 1804 C C . SER B 1 46 ? 3.646 10.211 17.625 1 96.69 46 SER B C 1
ATOM 1806 O O . SER B 1 46 ? 4.57 11.016 17.516 1 96.69 46 SER B O 1
ATOM 1808 N N . ARG B 1 47 ? 3.385 9.586 18.672 1 95.31 47 ARG B N 1
ATOM 1809 C CA . ARG B 1 47 ? 4.203 9.797 19.875 1 95.31 47 ARG B CA 1
ATOM 1810 C C . ARG B 1 47 ? 5.645 9.359 19.625 1 95.31 47 ARG B C 1
ATOM 1812 O O . ARG B 1 47 ? 6.582 10.062 20 1 95.31 47 ARG B O 1
ATOM 1819 N N . ALA B 1 48 ? 5.793 8.195 19.047 1 93.88 48 ALA B N 1
ATOM 1820 C CA . ALA B 1 48 ? 7.129 7.672 18.75 1 93.88 48 ALA B CA 1
ATOM 1821 C C . ALA B 1 48 ? 7.898 8.617 17.844 1 93.88 48 ALA B C 1
ATOM 1823 O O . ALA B 1 48 ? 9.094 8.844 18.047 1 93.88 48 ALA B O 1
ATOM 1824 N N . VAL B 1 49 ? 7.238 9.156 16.891 1 93.88 49 VAL B N 1
ATOM 1825 C CA . VAL B 1 49 ? 7.871 10.078 15.945 1 93.88 49 VAL B CA 1
ATOM 1826 C C . VAL B 1 49 ? 8.18 11.398 16.641 1 93.88 49 VAL B C 1
ATOM 1828 O O . VAL B 1 49 ? 9.289 11.938 16.5 1 93.88 49 VAL B O 1
ATOM 1831 N N . LYS B 1 50 ? 7.246 11.883 17.359 1 93.81 50 LYS B N 1
ATOM 1832 C CA . LYS B 1 50 ? 7.375 13.18 18.016 1 93.81 50 LYS B CA 1
ATOM 1833 C C . LYS B 1 50 ? 8.578 13.203 18.953 1 93.81 50 LYS B C 1
ATOM 1835 O O . LYS B 1 50 ? 9.336 14.172 18.984 1 93.81 50 LYS B O 1
ATOM 1840 N N . ASP B 1 51 ? 8.75 12.211 19.719 1 90.44 51 ASP B N 1
ATOM 1841 C CA . ASP B 1 51 ? 9.836 12.125 20.703 1 90.44 51 ASP B CA 1
ATOM 1842 C C . ASP B 1 51 ? 11.195 12.258 20.016 1 90.44 51 ASP B C 1
ATOM 1844 O O . ASP B 1 51 ? 12.117 12.867 20.578 1 90.44 51 ASP B O 1
ATOM 1848 N N . ILE B 1 52 ? 11.297 11.82 18.828 1 90.38 52 ILE B N 1
ATOM 1849 C CA . ILE B 1 52 ? 12.578 11.797 18.125 1 90.38 52 ILE B CA 1
ATOM 1850 C C . ILE B 1 52 ? 12.75 13.078 17.312 1 90.38 52 ILE B C 1
ATOM 1852 O O . ILE B 1 52 ? 13.82 13.695 17.344 1 90.38 52 ILE B O 1
ATOM 1856 N N . VAL B 1 53 ? 11.688 13.477 16.703 1 89.62 53 VAL B N 1
ATOM 1857 C CA . VAL B 1 53 ? 11.828 14.602 15.781 1 89.62 53 VAL B CA 1
ATOM 1858 C C . VAL B 1 53 ? 11.883 15.906 16.562 1 89.62 53 VAL B C 1
ATOM 1860 O O . VAL B 1 53 ? 12.516 16.875 16.141 1 89.62 53 VAL B O 1
ATOM 1863 N N . GLN B 1 54 ? 11.195 15.984 17.688 1 85.56 54 GLN B N 1
ATOM 1864 C CA . GLN B 1 54 ? 11.188 17.219 18.484 1 85.56 54 GLN B CA 1
ATOM 1865 C C . GLN B 1 54 ? 12.57 17.516 19.031 1 85.56 54 GLN B C 1
ATOM 1867 O O . GLN B 1 54 ? 12.898 18.688 19.281 1 85.56 54 GLN B O 1
ATOM 1872 N N . ALA B 1 55 ? 13.289 16.5 19.219 1 83.56 55 ALA B N 1
ATOM 1873 C CA . ALA B 1 55 ? 14.664 16.703 19.656 1 83.56 55 ALA B CA 1
ATOM 1874 C C . ALA B 1 55 ? 15.477 17.438 18.594 1 83.56 55 ALA B C 1
ATOM 1876 O O . ALA B 1 55 ? 16.453 18.109 18.906 1 83.56 55 ALA B O 1
ATOM 1877 N N . GLN B 1 56 ? 15.055 17.344 17.359 1 81.75 56 GLN B N 1
ATOM 1878 C CA . GLN B 1 56 ? 15.75 17.969 16.25 1 81.75 56 GLN B CA 1
ATOM 1879 C C . GLN B 1 56 ? 15.125 19.312 15.898 1 81.75 56 GLN B C 1
ATOM 1881 O O . GLN B 1 56 ? 15.641 20.047 15.055 1 81.75 56 GLN B O 1
ATOM 1886 N N . ASP B 1 57 ? 13.969 19.578 16.516 1 81.62 57 ASP B N 1
ATOM 1887 C CA . ASP B 1 57 ? 13.25 20.812 16.219 1 81.62 57 ASP B CA 1
ATOM 1888 C C . ASP B 1 57 ? 13.852 21.984 16.984 1 81.62 57 ASP B C 1
ATOM 1890 O O . ASP B 1 57 ? 13.555 22.188 18.156 1 81.62 57 ASP B O 1
ATOM 1894 N N . ASN B 1 58 ? 14.57 22.812 16.312 1 80.44 58 ASN B N 1
ATOM 1895 C CA . ASN B 1 58 ? 15.258 23.938 16.953 1 80.44 58 ASN B CA 1
ATOM 1896 C C . ASN B 1 58 ? 14.508 25.25 16.766 1 80.44 58 ASN B C 1
ATOM 1898 O O . ASN B 1 58 ? 14.945 26.297 17.25 1 80.44 58 ASN B O 1
ATOM 1902 N N . ILE B 1 59 ? 13.461 25.219 16.078 1 82.88 59 ILE B N 1
ATOM 1903 C CA . ILE B 1 59 ? 12.68 26.422 15.836 1 82.88 59 ILE B CA 1
ATOM 1904 C C . ILE B 1 59 ? 11.375 26.375 16.641 1 82.88 59 ILE B C 1
ATOM 1906 O O . ILE B 1 59 ? 10.414 25.734 16.219 1 82.88 59 ILE B O 1
ATOM 1910 N N . MET B 1 60 ? 11.273 27.031 17.719 1 78.94 60 MET B N 1
ATOM 1911 C CA . MET B 1 60 ? 10.133 26.953 18.641 1 78.94 60 MET B CA 1
ATOM 1912 C C . MET B 1 60 ? 9.133 28.062 18.359 1 78.94 60 MET B C 1
ATOM 1914 O O . MET B 1 60 ? 7.984 28 18.812 1 78.94 60 MET B O 1
ATOM 1918 N N . SER B 1 61 ? 9.469 28.938 17.594 1 80.25 61 SER B N 1
ATOM 1919 C CA . SER B 1 61 ? 8.672 30.156 17.438 1 80.25 61 SER B CA 1
ATOM 1920 C C . SER B 1 61 ? 7.57 29.953 16.391 1 80.25 61 SER B C 1
ATOM 1922 O O . SER B 1 61 ? 6.605 30.719 16.344 1 80.25 61 SER B O 1
ATOM 1924 N N . VAL B 1 62 ? 7.672 28.906 15.656 1 88.12 62 VAL B N 1
ATOM 1925 C CA . VAL B 1 62 ? 6.723 28.734 14.562 1 88.12 62 VAL B CA 1
ATOM 1926 C C . VAL B 1 62 ? 5.867 27.5 14.812 1 88.12 62 VAL B C 1
ATOM 1928 O O . VAL B 1 62 ? 6.383 26.453 15.227 1 88.12 62 VAL B O 1
ATOM 1931 N N . GLN B 1 63 ? 4.559 27.625 14.719 1 93.31 63 GLN B N 1
ATOM 1932 C CA . GLN B 1 63 ? 3.605 26.516 14.703 1 93.31 63 GLN B CA 1
ATOM 1933 C C . GLN B 1 63 ? 2.85 26.469 13.383 1 93.31 63 GLN B C 1
ATOM 1935 O O . GLN B 1 63 ? 2.264 27.453 12.945 1 93.31 63 GLN B O 1
ATOM 1940 N N . LEU B 1 64 ? 2.93 25.328 12.734 1 97 64 LEU B N 1
ATOM 1941 C CA . LEU B 1 64 ? 2.281 25.203 11.438 1 97 64 LEU B CA 1
ATOM 1942 C C . LEU B 1 64 ? 0.766 25.109 11.594 1 97 64 LEU B C 1
ATOM 1944 O O . LEU B 1 64 ? 0.025 25.828 10.914 1 97 64 LEU B O 1
ATOM 1948 N N . LEU B 1 65 ? 0.341 24.203 12.516 1 97.69 65 LEU B N 1
ATOM 1949 C CA . LEU B 1 65 ? -1.081 24 12.773 1 97.69 65 LEU B CA 1
ATOM 1950 C C . LEU B 1 65 ? -1.555 24.891 13.922 1 97.69 65 LEU B C 1
ATOM 1952 O O . LEU B 1 65 ? -1.995 24.391 14.961 1 97.69 65 LEU B O 1
ATOM 1956 N N . ARG B 1 66 ? -1.507 26.188 13.688 1 95.56 66 ARG B N 1
ATOM 1957 C CA . ARG B 1 66 ? -1.892 27.188 14.688 1 95.56 66 ARG B CA 1
ATOM 1958 C C . ARG B 1 66 ? -3.408 27.266 14.82 1 95.56 66 ARG B C 1
ATOM 1960 O O . ARG B 1 66 ? -4.141 26.656 14.039 1 95.56 66 ARG B O 1
ATOM 1967 N N . ARG B 1 67 ? -3.832 28 15.727 1 94.62 67 ARG B N 1
ATOM 1968 C CA . ARG B 1 67 ? -5.246 28.125 16.078 1 94.62 67 ARG B CA 1
ATOM 1969 C C . ARG B 1 67 ? -6.055 28.656 14.898 1 94.62 67 ARG B C 1
ATOM 1971 O O . ARG B 1 67 ? -7.176 28.203 14.648 1 94.62 67 ARG B O 1
ATOM 1978 N N . GLU B 1 68 ? -5.461 29.609 14.156 1 95.69 68 GLU B N 1
ATOM 1979 C CA . GLU B 1 68 ? -6.141 30.234 13.031 1 95.69 68 GLU B CA 1
ATOM 1980 C C . GLU B 1 68 ? -6.461 29.219 11.938 1 95.69 68 GLU B C 1
ATOM 1982 O O . GLU B 1 68 ? -7.367 29.438 11.133 1 95.69 68 GLU B O 1
ATOM 1987 N N . VAL B 1 69 ? -5.715 28.141 11.945 1 97.69 69 VAL B N 1
ATOM 1988 C CA . VAL B 1 69 ? -5.926 27.109 10.938 1 97.69 69 VAL B CA 1
ATOM 1989 C C . VAL B 1 69 ? -7.035 26.156 11.391 1 97.69 69 VAL B C 1
ATOM 1991 O O . VAL B 1 69 ? -7.918 25.797 10.602 1 97.69 69 VAL B O 1
ATOM 1994 N N . LEU B 1 70 ? -7.082 25.781 12.648 1 97 70 LEU B N 1
ATOM 1995 C CA . LEU B 1 70 ? -7.883 24.625 13.047 1 97 70 LEU B CA 1
ATOM 1996 C C . LEU B 1 70 ? -9.078 25.062 13.883 1 97 70 LEU B C 1
ATOM 1998 O O . LEU B 1 70 ? -10.039 24.297 14.047 1 97 70 LEU B O 1
ATOM 2002 N N . GLN B 1 71 ? -9.109 26.219 14.438 1 95.5 71 GLN B N 1
ATOM 2003 C CA . GLN B 1 71 ? -10.156 26.609 15.375 1 95.5 71 GLN B CA 1
ATOM 2004 C C . GLN B 1 71 ? -11.438 27 14.648 1 95.5 71 GLN B C 1
ATOM 2006 O O . GLN B 1 71 ? -11.383 27.625 13.586 1 95.5 71 GLN B O 1
ATOM 2011 N N . ASN B 1 72 ? -12.594 26.703 15.211 1 94 72 ASN B N 1
ATOM 2012 C CA . ASN B 1 72 ? -13.922 27.109 14.766 1 94 72 ASN B CA 1
ATOM 2013 C C . ASN B 1 72 ? -14.195 26.641 13.336 1 94 72 ASN B C 1
ATOM 2015 O O . ASN B 1 72 ? -14.672 27.406 12.508 1 94 72 ASN B O 1
ATOM 2019 N N . VAL B 1 73 ? -13.797 25.453 13.008 1 93.94 73 VAL B N 1
ATOM 2020 C CA . VAL B 1 73 ? -14.031 24.844 11.711 1 93.94 73 VAL B CA 1
ATOM 2021 C C . VAL B 1 73 ? -15.312 24.016 11.758 1 93.94 73 VAL B C 1
ATOM 2023 O O . VAL B 1 73 ? -15.5 23.203 12.656 1 93.94 73 VAL B O 1
ATOM 2026 N N . SER B 1 74 ? -16.234 24.328 10.883 1 89.88 74 SER B N 1
ATOM 2027 C CA . SER B 1 74 ? -17.469 23.547 10.805 1 89.88 74 SER B CA 1
ATOM 2028 C C . SER B 1 74 ? -17.203 22.156 10.25 1 89.88 74 SER B C 1
ATOM 2030 O O . SER B 1 74 ? -16.109 21.891 9.719 1 89.88 74 SER B O 1
ATOM 2032 N N . GLY B 1 75 ? -18.188 21.312 10.422 1 85.94 75 GLY B N 1
ATOM 2033 C CA . GLY B 1 75 ? -18.047 19.969 9.891 1 85.94 75 GLY B CA 1
ATOM 2034 C C . GLY B 1 75 ? -17.766 19.938 8.406 1 85.94 75 GLY B C 1
ATOM 2035 O O . GLY B 1 75 ? -16.812 19.281 7.961 1 85.94 75 GLY B O 1
ATOM 2036 N N . ALA B 1 76 ? -18.547 20.703 7.711 1 86.19 76 ALA B N 1
ATOM 2037 C CA . ALA B 1 76 ? -18.391 20.734 6.258 1 86.19 76 ALA B CA 1
ATOM 2038 C C . ALA B 1 76 ? -17.016 21.297 5.871 1 86.19 76 ALA B C 1
ATOM 2040 O O . ALA B 1 76 ? -16.344 20.75 4.992 1 86.19 76 ALA B O 1
ATOM 2041 N N . GLU B 1 77 ? -16.641 22.375 6.535 1 91.38 77 GLU B N 1
ATOM 2042 C CA . GLU B 1 77 ? -15.336 22.984 6.273 1 91.38 77 GLU B CA 1
ATOM 2043 C C . GLU B 1 77 ? -14.195 22.047 6.641 1 91.38 77 GLU B C 1
ATOM 2045 O O . GLU B 1 77 ? -13.172 22 5.957 1 91.38 77 GLU B O 1
ATOM 2050 N N . GLY B 1 78 ? -14.406 21.328 7.672 1 92.75 78 GLY B N 1
ATOM 2051 C CA . GLY B 1 78 ? -13.406 20.375 8.148 1 92.75 78 GLY B CA 1
ATOM 2052 C C . GLY B 1 78 ? -13.094 19.281 7.141 1 92.75 78 GLY B C 1
ATOM 2053 O O . GLY B 1 78 ? -11.945 18.844 7.039 1 92.75 78 GLY B O 1
ATOM 2054 N N . CYS B 1 79 ? -14.078 18.875 6.461 1 91.25 79 CYS B N 1
ATOM 2055 C CA . CYS B 1 79 ? -13.883 17.859 5.438 1 91.25 79 CYS B CA 1
ATOM 2056 C C . CYS B 1 79 ? -12.891 18.328 4.379 1 91.25 79 CYS B C 1
ATOM 2058 O O . CYS B 1 79 ? -11.938 17.625 4.055 1 91.25 79 CYS B O 1
ATOM 2060 N N . TYR B 1 80 ? -13.094 19.531 3.963 1 92.12 80 TYR B N 1
ATOM 2061 C CA . TYR B 1 80 ? -12.227 20.094 2.93 1 92.12 80 TYR B CA 1
ATOM 2062 C C . TYR B 1 80 ? -10.836 20.391 3.479 1 92.12 80 TYR B C 1
ATOM 2064 O O . TYR B 1 80 ? -9.836 20.141 2.807 1 92.12 80 TYR B O 1
ATOM 2072 N N . LEU B 1 81 ? -10.844 20.938 4.621 1 95.38 81 LEU B N 1
ATOM 2073 C CA . LEU B 1 81 ? -9.57 21.312 5.227 1 95.38 81 LEU B CA 1
ATOM 2074 C C . LEU B 1 81 ? -8.711 20.062 5.496 1 95.38 81 LEU B C 1
ATOM 2076 O O . LEU B 1 81 ? -7.523 20.047 5.176 1 95.38 81 LEU B O 1
ATOM 2080 N N . LEU B 1 82 ? -9.32 19.031 6.055 1 94.75 82 LEU B N 1
ATOM 2081 C CA . LEU B 1 82 ? -8.586 17.812 6.363 1 94.75 82 LEU B CA 1
ATOM 2082 C C . LEU B 1 82 ? -8.039 17.172 5.09 1 94.75 82 LEU B C 1
ATOM 2084 O O . LEU B 1 82 ? -6.902 16.703 5.062 1 94.75 82 LEU B O 1
ATOM 2088 N N . ARG B 1 83 ? -8.82 17.172 4.109 1 93.69 83 ARG B N 1
ATOM 2089 C CA . ARG B 1 83 ? -8.367 16.609 2.836 1 93.69 83 ARG B CA 1
ATOM 2090 C C . ARG B 1 83 ? -7.133 17.359 2.328 1 93.69 83 ARG B C 1
ATOM 2092 O O . ARG B 1 83 ? -6.16 16.734 1.901 1 93.69 83 ARG B O 1
ATOM 2099 N N . ALA B 1 84 ? -7.188 18.641 2.381 1 95.44 84 ALA B N 1
ATOM 2100 C CA . ALA B 1 84 ? -6.062 19.453 1.917 1 95.44 84 ALA B CA 1
ATOM 2101 C C . ALA B 1 84 ? -4.82 19.203 2.771 1 95.44 84 ALA B C 1
ATOM 2103 O O . ALA B 1 84 ? -3.711 19.078 2.246 1 95.44 84 ALA B O 1
ATOM 2104 N N . LEU B 1 85 ? -5.02 19.172 4.055 1 97.44 85 LEU B N 1
ATOM 2105 C CA . LEU B 1 85 ? -3.898 18.969 4.969 1 97.44 85 LEU B CA 1
ATOM 2106 C C . LEU B 1 85 ? -3.273 17.594 4.75 1 97.44 85 LEU B C 1
ATOM 2108 O O . LEU B 1 85 ? -2.055 17.469 4.605 1 97.44 85 LEU B O 1
ATOM 2112 N N . LEU B 1 86 ? -4.098 16.531 4.688 1 96.25 86 LEU B N 1
ATOM 2113 C CA . LEU B 1 86 ? -3.578 15.18 4.523 1 96.25 86 LEU B CA 1
ATOM 2114 C C . LEU B 1 86 ? -2.893 15.023 3.168 1 96.25 86 LEU B C 1
ATOM 2116 O O . LEU B 1 86 ? -1.869 14.344 3.062 1 96.25 86 LEU B O 1
ATOM 2120 N N . ASP B 1 87 ? -3.482 15.648 2.225 1 94.94 87 ASP B N 1
ATOM 2121 C CA . ASP B 1 87 ? -2.846 15.633 0.911 1 94.94 87 ASP B CA 1
ATOM 2122 C C . ASP B 1 87 ? -1.454 16.266 0.971 1 94.94 87 ASP B C 1
ATOM 2124 O O . ASP B 1 87 ? -0.501 15.727 0.401 1 94.94 87 ASP B O 1
ATOM 2128 N N . PHE B 1 88 ? -1.323 17.312 1.571 1 96.75 88 PHE B N 1
ATOM 2129 C CA . PHE B 1 88 ? -0.046 18 1.717 1 96.75 88 PHE B CA 1
ATOM 2130 C C . PHE B 1 88 ? 0.935 17.156 2.523 1 96.75 88 PHE B C 1
ATOM 2132 O O . PHE B 1 88 ? 2.1 17.031 2.146 1 96.75 88 PHE B O 1
ATOM 2139 N N . TYR B 1 89 ? 0.49 16.625 3.648 1 96.88 89 TYR B N 1
ATOM 2140 C CA . TYR B 1 89 ? 1.347 15.781 4.473 1 96.88 89 TYR B CA 1
ATOM 2141 C C . TYR B 1 89 ? 1.901 14.609 3.664 1 96.88 89 TYR B C 1
ATOM 2143 O O . TYR B 1 89 ? 3.102 14.328 3.711 1 96.88 89 TYR B O 1
ATOM 2151 N N . LEU B 1 90 ? 1.065 13.977 2.902 1 95.88 90 LEU B N 1
ATOM 2152 C CA . LEU B 1 90 ? 1.458 12.773 2.17 1 95.88 90 LEU B CA 1
ATOM 2153 C C . LEU B 1 90 ? 2.379 13.125 1.005 1 95.88 90 LEU B C 1
ATOM 2155 O O . LEU B 1 90 ? 3.455 12.539 0.861 1 95.88 90 LEU B O 1
ATOM 2159 N N . ASN B 1 91 ? 2.084 14.156 0.253 1 93.31 91 ASN B N 1
ATOM 2160 C CA . ASN B 1 91 ? 2.766 14.422 -1.01 1 93.31 91 ASN B CA 1
ATOM 2161 C C . ASN B 1 91 ? 3.98 15.328 -0.814 1 93.31 91 ASN B C 1
ATOM 2163 O O . ASN B 1 91 ? 4.852 15.398 -1.684 1 93.31 91 ASN B O 1
ATOM 2167 N N . THR B 1 92 ? 4.027 15.938 0.265 1 93.94 92 THR B N 1
ATOM 2168 C CA . THR B 1 92 ? 5.137 16.859 0.468 1 93.94 92 THR B CA 1
ATOM 2169 C C . THR B 1 92 ? 5.973 16.438 1.675 1 93.94 92 THR B C 1
ATOM 2171 O O . THR B 1 92 ? 7.203 16.391 1.595 1 93.94 92 THR B O 1
ATOM 2174 N N . VAL B 1 93 ? 5.367 16.109 2.748 1 95 93 VAL B N 1
ATOM 2175 C CA . VAL B 1 93 ? 6.098 15.844 3.984 1 95 93 VAL B CA 1
ATOM 2176 C C . VAL B 1 93 ? 6.586 14.398 3.994 1 95 93 VAL B C 1
ATOM 2178 O O . VAL B 1 93 ? 7.793 14.148 4.004 1 95 93 VAL B O 1
ATOM 2181 N N . PHE B 1 94 ? 5.695 13.43 3.869 1 93.75 94 PHE B N 1
ATOM 2182 C CA . PHE B 1 94 ? 6.055 12.016 3.938 1 93.75 94 PHE B CA 1
ATOM 2183 C C . PHE B 1 94 ? 6.941 11.625 2.758 1 93.75 94 PHE B C 1
ATOM 2185 O O . PHE B 1 94 ? 7.918 10.898 2.924 1 93.75 94 PHE B O 1
ATOM 2192 N N . ARG B 1 95 ? 6.555 12.094 1.67 1 90.25 95 ARG B N 1
ATOM 2193 C CA . ARG B 1 95 ? 7.254 11.719 0.444 1 90.25 95 ARG B CA 1
ATOM 2194 C C . ARG B 1 95 ? 8.734 12.062 0.533 1 90.25 95 ARG B C 1
ATOM 2196 O O . ARG B 1 95 ? 9.578 11.344 -0.013 1 90.25 95 ARG B O 1
ATOM 2203 N N . ASN B 1 96 ? 9.078 13.117 1.276 1 90.56 96 ASN B N 1
ATOM 2204 C CA . ASN B 1 96 ? 10.445 13.625 1.256 1 90.56 96 ASN B CA 1
ATOM 2205 C C . ASN B 1 96 ? 11.18 13.32 2.561 1 90.56 96 ASN B C 1
ATOM 2207 O O . ASN B 1 96 ? 12.297 13.781 2.77 1 90.56 96 ASN B O 1
ATOM 2211 N N . TYR B 1 97 ? 10.625 12.539 3.32 1 91.06 97 TYR B N 1
ATOM 2212 C CA . TYR B 1 97 ? 11.188 12.367 4.656 1 91.06 97 TYR B CA 1
ATOM 2213 C C . TYR B 1 97 ? 11.617 10.93 4.887 1 91.06 97 TYR B C 1
ATOM 2215 O O . TYR B 1 97 ? 12.109 10.586 5.965 1 91.06 97 TYR B O 1
ATOM 2223 N N . HIS B 1 98 ? 11.469 10.031 4.012 1 88.94 98 HIS B N 1
ATOM 2224 C CA . HIS B 1 98 ? 11.703 8.602 4.168 1 88.94 98 HIS B CA 1
ATOM 2225 C C . HIS B 1 98 ? 13.148 8.32 4.566 1 88.94 98 HIS B C 1
ATOM 2227 O O . HIS B 1 98 ? 13.406 7.523 5.473 1 88.94 98 HIS B O 1
ATOM 2233 N N . LYS B 1 99 ? 14.133 8.945 3.932 1 89.38 99 LYS B N 1
ATOM 2234 C CA . LYS B 1 99 ? 15.547 8.734 4.242 1 89.38 99 LYS B CA 1
ATOM 2235 C C . LYS B 1 99 ? 15.867 9.156 5.672 1 89.38 99 LYS B C 1
ATOM 2237 O O . LYS B 1 99 ? 16.562 8.438 6.398 1 89.38 99 LYS B O 1
ATOM 2242 N N . LYS B 1 100 ? 15.367 10.289 5.996 1 90.88 100 LYS B N 1
ATOM 2243 C CA . LYS B 1 100 ? 15.586 10.781 7.352 1 90.88 100 LYS B CA 1
ATOM 2244 C C . LYS B 1 100 ? 14.922 9.875 8.383 1 90.88 100 LYS B C 1
ATOM 2246 O O . LYS B 1 100 ? 15.484 9.617 9.453 1 90.88 100 LYS B O 1
ATOM 2251 N N . ALA B 1 101 ? 13.703 9.391 8.062 1 91.56 101 ALA B N 1
ATOM 2252 C CA . ALA B 1 101 ? 13.016 8.453 8.953 1 91.56 101 ALA B CA 1
ATOM 2253 C C . ALA B 1 101 ? 13.836 7.188 9.156 1 91.56 101 ALA B C 1
ATOM 2255 O O . ALA B 1 101 ? 13.859 6.625 10.258 1 91.56 101 ALA B O 1
ATOM 2256 N N . ALA B 1 102 ? 14.484 6.723 8.133 1 89.5 102 ALA B N 1
ATOM 2257 C CA . ALA B 1 102 ? 15.344 5.551 8.227 1 89.5 102 ALA B CA 1
ATOM 2258 C C . ALA B 1 102 ? 16.562 5.832 9.117 1 89.5 102 ALA B C 1
ATOM 2260 O O . ALA B 1 102 ? 16.922 5.004 9.953 1 89.5 102 ALA B O 1
ATOM 2261 N N . GLU B 1 103 ? 17.156 7.027 8.938 1 89.94 103 GLU B N 1
ATOM 2262 C CA . GLU B 1 103 ? 18.297 7.434 9.75 1 89.94 103 GLU B CA 1
ATOM 2263 C C . GLU B 1 103 ? 17.938 7.5 11.227 1 89.94 103 GLU B C 1
ATOM 2265 O O . GLU B 1 103 ? 18.734 7.133 12.086 1 89.94 103 GLU B O 1
ATOM 2270 N N . LEU B 1 104 ? 16.703 7.934 11.453 1 91.5 104 LEU B N 1
ATOM 2271 C CA . LEU B 1 104 ? 16.25 8.109 12.828 1 91.5 104 LEU B CA 1
ATOM 2272 C C . LEU B 1 104 ? 15.633 6.82 13.367 1 91.5 104 LEU B C 1
ATOM 2274 O O . LEU B 1 104 ? 15.227 6.762 14.531 1 91.5 104 LEU B O 1
ATOM 2278 N N . ARG B 1 105 ? 15.539 5.801 12.578 1 89.88 105 ARG B N 1
ATOM 2279 C CA . ARG B 1 105 ? 15.047 4.473 12.938 1 89.88 105 ARG B CA 1
ATOM 2280 C C . ARG B 1 105 ? 13.586 4.535 13.375 1 89.88 105 ARG B C 1
ATOM 2282 O O . ARG B 1 105 ? 13.211 3.93 14.383 1 89.88 105 ARG B O 1
ATOM 2289 N N . ILE B 1 106 ? 12.789 5.324 12.641 1 91.94 106 ILE B N 1
ATOM 2290 C CA . ILE B 1 106 ? 11.375 5.441 12.961 1 91.94 106 ILE B CA 1
ATOM 2291 C C . ILE B 1 106 ? 10.531 5.047 11.75 1 91.94 106 ILE B C 1
ATOM 2293 O O . ILE B 1 106 ? 9.438 5.57 11.547 1 91.94 106 ILE B O 1
ATOM 2297 N N . LEU B 1 107 ? 11.008 4.211 10.93 1 90.25 107 LEU B N 1
ATOM 2298 C CA . LEU B 1 107 ? 10.359 3.844 9.68 1 90.25 107 LEU B CA 1
ATOM 2299 C C . LEU B 1 107 ? 9.008 3.176 9.938 1 90.25 107 LEU B C 1
ATOM 2301 O O . LEU B 1 107 ? 8.062 3.373 9.18 1 90.25 107 LEU B O 1
ATOM 2305 N N . LYS B 1 108 ? 9 2.387 10.984 1 89.06 108 LYS B N 1
ATOM 2306 C CA . LYS B 1 108 ? 7.754 1.691 11.289 1 89.06 108 LYS B CA 1
ATOM 2307 C C . LYS B 1 108 ? 6.645 2.68 11.625 1 89.06 108 LYS B C 1
ATOM 2309 O O . LYS B 1 108 ? 5.551 2.611 11.062 1 89.06 108 LYS B O 1
ATOM 2314 N N . SER B 1 109 ? 6.887 3.555 12.531 1 93.12 109 SER B N 1
ATOM 2315 C CA . SER B 1 109 ? 5.914 4.574 12.914 1 93.12 109 SER B CA 1
ATOM 2316 C C . SER B 1 109 ? 5.598 5.5 11.75 1 93.12 109 SER B C 1
ATOM 2318 O O . SER B 1 109 ? 4.449 5.91 11.562 1 93.12 109 SER B O 1
ATOM 2320 N N . PHE B 1 110 ? 6.625 5.801 11.016 1 93.88 110 PHE B N 1
ATOM 2321 C CA . PHE B 1 110 ? 6.484 6.594 9.797 1 93.88 110 PHE B CA 1
ATOM 2322 C C . PHE B 1 110 ? 5.492 5.945 8.844 1 93.88 110 PHE B C 1
ATOM 2324 O O . PHE B 1 110 ? 4.555 6.594 8.375 1 93.88 110 PHE B O 1
ATOM 2331 N N . SER B 1 111 ? 5.664 4.676 8.539 1 91.06 111 SER B N 1
ATOM 2332 C CA . SER B 1 111 ? 4.805 3.939 7.621 1 91.06 111 SER B CA 1
ATOM 2333 C C . SER B 1 111 ? 3.391 3.807 8.172 1 91.06 111 SER B C 1
ATOM 2335 O O . SER B 1 111 ? 2.416 3.896 7.418 1 91.06 111 SER B O 1
ATOM 2337 N N . THR B 1 112 ? 3.277 3.604 9.445 1 91.62 112 THR B N 1
ATOM 2338 C CA . THR B 1 112 ? 1.968 3.5 10.078 1 91.62 112 THR B CA 1
ATOM 2339 C C . THR B 1 112 ? 1.175 4.793 9.898 1 91.62 112 THR B C 1
ATOM 2341 O O . THR B 1 112 ? 0.008 4.758 9.5 1 91.62 112 THR B O 1
ATOM 2344 N N . LEU B 1 113 ? 1.782 5.914 10.18 1 95.31 113 LEU B N 1
ATOM 2345 C CA . LEU B 1 113 ? 1.126 7.203 10.016 1 95.31 113 LEU B CA 1
ATOM 2346 C C . LEU B 1 113 ? 0.729 7.434 8.562 1 95.31 113 LEU B C 1
ATOM 2348 O O . LEU B 1 113 ? -0.421 7.773 8.273 1 95.31 113 LEU B O 1
ATOM 2352 N N . ALA B 1 114 ? 1.688 7.191 7.668 1 95.19 114 ALA B N 1
ATOM 2353 C CA . ALA B 1 114 ? 1.438 7.418 6.25 1 95.19 114 ALA B CA 1
ATOM 2354 C C . ALA B 1 114 ? 0.297 6.539 5.742 1 95.19 114 ALA B C 1
ATOM 2356 O O . ALA B 1 114 ? -0.618 7.023 5.07 1 95.19 114 ALA B O 1
ATOM 2357 N N . ASN B 1 115 ? 0.338 5.281 6.059 1 91 115 ASN B N 1
ATOM 2358 C CA . ASN B 1 115 ? -0.69 4.344 5.617 1 91 115 ASN B CA 1
ATOM 2359 C C . ASN B 1 115 ? -2.072 4.75 6.117 1 91 115 ASN B C 1
ATOM 2361 O O . ASN B 1 115 ? -3.047 4.707 5.363 1 91 115 ASN B O 1
ATOM 2365 N N . ASN B 1 116 ? -2.174 5.125 7.352 1 91.94 116 ASN B N 1
ATOM 2366 C CA . ASN B 1 116 ? -3.459 5.555 7.895 1 91.94 116 ASN B CA 1
ATOM 2367 C C . ASN B 1 116 ? -3.943 6.844 7.234 1 91.94 116 ASN B C 1
ATOM 2369 O O . ASN B 1 116 ? -5.133 6.988 6.953 1 91.94 116 ASN B O 1
ATOM 2373 N N . PHE B 1 117 ? -3.037 7.789 7.02 1 94.81 117 PHE B N 1
ATOM 2374 C CA . PHE B 1 117 ? -3.406 9.023 6.34 1 94.81 117 PHE B CA 1
ATOM 2375 C C . PHE B 1 117 ? -3.93 8.742 4.938 1 94.81 117 PHE B C 1
ATOM 2377 O O . PHE B 1 117 ? -4.875 9.383 4.48 1 94.81 117 PHE B O 1
ATOM 2384 N N . ILE B 1 118 ? -3.334 7.801 4.227 1 93.62 118 ILE B N 1
ATOM 2385 C CA . ILE B 1 118 ? -3.779 7.43 2.889 1 93.62 118 ILE B CA 1
ATOM 2386 C C . ILE B 1 118 ? -5.203 6.887 2.951 1 93.62 118 ILE B C 1
ATOM 2388 O O . ILE B 1 118 ? -6.059 7.266 2.146 1 93.62 118 ILE B O 1
ATOM 2392 N N . VAL B 1 119 ? -5.422 6.043 3.895 1 90.06 119 VAL B N 1
ATOM 2393 C CA . VAL B 1 119 ? -6.738 5.43 4.027 1 90.06 119 VAL B CA 1
ATOM 2394 C C . VAL B 1 119 ? -7.781 6.5 4.336 1 90.06 119 VAL B C 1
ATOM 2396 O O . VAL B 1 119 ? -8.844 6.539 3.717 1 90.06 119 VAL B O 1
ATOM 2399 N N . ILE B 1 120 ? -7.508 7.312 5.297 1 91.56 120 ILE B N 1
ATOM 2400 C CA . ILE B 1 120 ? -8.438 8.367 5.676 1 91.56 120 ILE B CA 1
ATOM 2401 C C . ILE B 1 120 ? -8.719 9.266 4.473 1 91.56 120 ILE B C 1
ATOM 2403 O O . ILE B 1 120 ? -9.875 9.57 4.172 1 91.56 120 ILE B O 1
ATOM 2407 N N . LEU B 1 121 ? -7.695 9.68 3.809 1 92.62 121 LEU B N 1
ATOM 2408 C CA . LEU B 1 121 ? -7.832 10.57 2.66 1 92.62 121 LEU B CA 1
ATOM 2409 C C . LEU B 1 121 ? -8.672 9.914 1.565 1 92.62 121 LEU B C 1
ATOM 2411 O O . LEU B 1 121 ? -9.461 10.586 0.902 1 92.62 121 LEU B O 1
ATOM 2415 N N . SER B 1 122 ? -8.438 8.633 1.341 1 89.38 122 SER B N 1
ATOM 2416 C CA . SER B 1 122 ? -9.164 7.91 0.302 1 89.38 122 SER B CA 1
ATOM 2417 C C . SER B 1 122 ? -10.656 7.871 0.597 1 89.38 122 SER B C 1
ATOM 2419 O O . SER B 1 122 ? -11.469 7.688 -0.312 1 89.38 122 SER B O 1
ATOM 2421 N N . LYS B 1 123 ? -10.977 8.07 1.839 1 86 123 LYS B N 1
ATOM 2422 C CA . LYS B 1 123 ? -12.375 7.996 2.25 1 86 123 LYS B CA 1
ATOM 2423 C C . LYS B 1 123 ? -12.992 9.383 2.35 1 86 123 LYS B C 1
ATOM 2425 O O . LYS B 1 123 ? -14.219 9.523 2.404 1 86 123 LYS B O 1
ATOM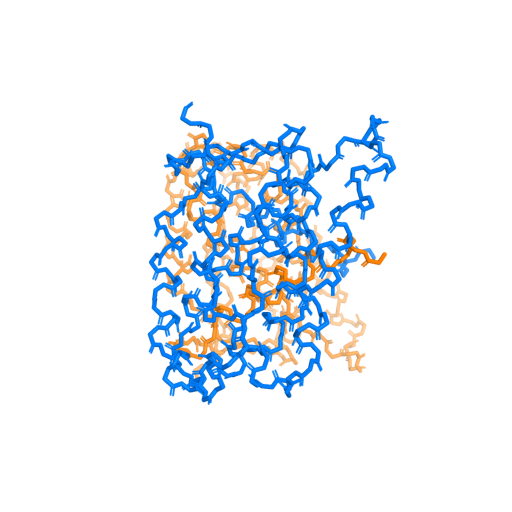 2430 N N . LEU B 1 124 ? -12.125 10.406 2.48 1 88 124 LEU B N 1
ATOM 2431 C CA . LEU B 1 124 ? -12.609 11.781 2.545 1 88 124 LEU B CA 1
ATOM 2432 C C . LEU B 1 124 ? -13.133 12.234 1.189 1 88 124 LEU B C 1
ATOM 2434 O O . LEU B 1 124 ? -12.359 12.656 0.326 1 88 124 LEU B O 1
ATOM 2438 N N . GLN B 1 125 ? -14.438 12.016 0.838 1 81.25 125 GLN B N 1
ATOM 2439 C CA . GLN B 1 125 ? -15.062 12.406 -0.418 1 81.25 125 GLN B CA 1
ATOM 2440 C C . GLN B 1 125 ? -16.094 13.5 -0.197 1 81.25 125 GLN B C 1
ATOM 2442 O O . GLN B 1 125 ? -17.219 13.234 0.238 1 81.25 125 GLN B O 1
ATOM 2447 N N . PRO B 1 126 ? -15.523 14.695 -0.453 1 76 126 PRO B N 1
ATOM 2448 C CA . PRO B 1 126 ? -16.5 15.773 -0.337 1 76 126 PRO B CA 1
ATOM 2449 C C . PRO B 1 126 ? -17.625 15.664 -1.368 1 76 126 PRO B C 1
ATOM 2451 O O . PRO B 1 126 ? -17.406 15.148 -2.469 1 76 126 PRO B O 1
ATOM 2454 N N . SER B 1 127 ? -18.938 15.719 -0.995 1 65.69 127 SER B N 1
ATOM 2455 C CA . SER B 1 127 ? -20.094 15.648 -1.888 1 65.69 127 SER B CA 1
ATOM 2456 C C . SER B 1 127 ? -20 16.703 -2.99 1 65.69 127 SER B C 1
ATOM 2458 O O . SER B 1 127 ? -19.484 17.797 -2.77 1 65.69 127 SER B O 1
ATOM 2460 N N . GLN B 1 128 ? -19.906 16.234 -4.371 1 60.12 128 GLN B N 1
ATOM 2461 C CA . GLN B 1 128 ? -19.969 17.141 -5.508 1 60.12 128 GLN B CA 1
ATOM 2462 C C . GLN B 1 128 ? -21.062 18.203 -5.312 1 60.12 128 GLN B C 1
ATOM 2464 O O . GLN B 1 128 ? -20.938 19.328 -5.793 1 60.12 128 GLN B O 1
ATOM 2469 N N . GLU B 1 129 ? -22.188 17.656 -4.902 1 53.53 129 GLU B N 1
ATOM 2470 C CA . GLU B 1 129 ? -23.359 18.516 -5 1 53.53 129 GLU B CA 1
ATOM 2471 C C . GLU B 1 129 ? -23.172 19.812 -4.227 1 53.53 129 GLU B C 1
ATOM 2473 O O . GLU B 1 129 ? -23.453 20.906 -4.742 1 53.53 129 GLU B O 1
ATOM 2478 N N . ASN B 1 130 ? -23.359 19.734 -2.963 1 50.06 130 ASN B N 1
ATOM 2479 C CA . ASN B 1 130 ? -23.672 20.938 -2.197 1 50.06 130 ASN B CA 1
ATOM 2480 C C . ASN B 1 130 ? -22.422 21.781 -1.957 1 50.06 130 ASN B C 1
ATOM 2482 O O . ASN B 1 130 ? -22.375 22.578 -1.026 1 50.06 130 ASN B O 1
ATOM 2486 N N . GLU B 1 131 ? -21.234 21.141 -2.215 1 55.34 131 GLU B N 1
ATOM 2487 C CA . GLU B 1 131 ? -20.125 21.797 -1.541 1 55.34 131 GLU B CA 1
ATOM 2488 C C . GLU B 1 131 ? -19.953 23.234 -2.027 1 55.34 131 GLU B C 1
ATOM 2490 O O . GLU B 1 131 ? -19.641 23.469 -3.197 1 55.34 131 GLU B O 1
ATOM 2495 N N . THR B 1 132 ? -20.688 23.984 -1.298 1 66.38 132 THR B N 1
ATOM 2496 C CA . THR B 1 132 ? -20.844 25.438 -1.465 1 66.38 132 THR B CA 1
ATOM 2497 C C . THR B 1 132 ? -19.484 26.109 -1.562 1 66.38 132 THR B C 1
ATOM 2499 O O . THR B 1 132 ? -18.562 25.797 -0.797 1 66.38 132 THR B O 1
ATOM 2502 N N . PHE B 1 133 ? -19.266 26.562 -2.697 1 77.88 133 PHE B N 1
ATOM 2503 C CA . PHE B 1 133 ? -18.094 27.359 -3.082 1 77.88 133 PHE B CA 1
ATOM 2504 C C . PHE B 1 133 ? -17.562 28.141 -1.894 1 77.88 133 PHE B C 1
ATOM 2506 O O . PHE B 1 133 ? -16.359 28.125 -1.613 1 77.88 133 PHE B O 1
ATOM 2513 N N . PRO B 1 134 ? -18.438 28.594 -1.052 1 85.19 134 PRO B N 1
ATOM 2514 C CA . PRO B 1 134 ? -17.906 29.391 0.058 1 85.19 134 PRO B CA 1
ATOM 2515 C C . PRO B 1 134 ? -17.219 28.547 1.116 1 85.19 134 PRO B C 1
ATOM 2517 O O . PRO B 1 134 ? -16.188 28.969 1.676 1 85.19 134 PRO B O 1
ATOM 2520 N N . ILE B 1 135 ? -17.688 27.391 1.399 1 88.5 135 ILE B N 1
ATOM 2521 C CA . ILE B 1 135 ? -17.109 26.516 2.422 1 88.5 135 ILE B CA 1
ATOM 2522 C C . ILE B 1 135 ? -15.758 26 1.961 1 88.5 135 ILE B C 1
ATOM 2524 O O . ILE B 1 135 ? -14.805 25.969 2.742 1 88.5 135 ILE B O 1
ATOM 2528 N N . ARG B 1 136 ? -15.688 25.656 0.765 1 89.81 136 ARG B N 1
ATOM 2529 C CA . ARG B 1 136 ? -14.422 25.203 0.193 1 89.81 136 ARG B CA 1
ATOM 2530 C C . ARG B 1 136 ? -13.375 26.312 0.214 1 89.81 136 ARG B C 1
ATOM 2532 O O . ARG B 1 136 ? -12.211 26.062 0.507 1 89.81 136 ARG B O 1
ATOM 2539 N N . GLU B 1 137 ? -13.836 27.484 -0.102 1 92.69 137 GLU B N 1
ATOM 2540 C CA . GLU B 1 137 ? -12.914 28.625 -0.129 1 92.69 137 GLU B CA 1
ATOM 2541 C C . GLU B 1 137 ? -12.398 28.953 1.27 1 92.69 137 GLU B C 1
ATOM 2543 O O . GLU B 1 137 ? -11.234 29.328 1.436 1 92.69 137 GLU B O 1
ATOM 2548 N N . SER B 1 138 ? -13.289 28.906 2.17 1 93.75 138 SER B N 1
ATOM 2549 C CA . SER B 1 138 ? -12.875 29.141 3.551 1 93.75 138 SER B CA 1
ATOM 2550 C C . SER B 1 138 ? -11.836 28.109 3.99 1 93.75 138 SER B C 1
ATOM 2552 O O . SER B 1 138 ? -10.828 28.469 4.602 1 93.75 138 SER B O 1
ATOM 2554 N N . ALA B 1 139 ? -12.023 26.859 3.668 1 94.88 139 ALA B N 1
ATOM 2555 C CA . ALA B 1 139 ? -11.055 25.812 3.975 1 94.88 139 ALA B CA 1
ATOM 2556 C C . ALA B 1 139 ? -9.727 26.062 3.281 1 94.88 139 ALA B C 1
ATOM 2558 O O . ALA B 1 139 ? -8.656 25.859 3.867 1 94.88 139 ALA B O 1
ATOM 2559 N N . ARG B 1 140 ? -9.836 26.484 2.094 1 95.81 140 ARG B N 1
ATOM 2560 C CA . ARG B 1 140 ? -8.633 26.781 1.322 1 95.81 140 ARG B CA 1
ATOM 2561 C C . ARG B 1 140 ? -7.816 27.875 1.98 1 95.81 140 ARG B C 1
ATOM 2563 O O . ARG B 1 140 ? -6.59 27.797 2.055 1 95.81 140 ARG B O 1
ATOM 2570 N N . ARG B 1 141 ? -8.469 28.906 2.359 1 97 141 ARG B N 1
ATOM 2571 C CA . ARG B 1 141 ? -7.777 30.016 3.012 1 97 141 ARG B CA 1
ATOM 2572 C C . ARG B 1 141 ? -7.031 29.531 4.254 1 97 141 ARG B C 1
ATOM 2574 O O . ARG B 1 141 ? -5.887 29.922 4.488 1 97 141 ARG B O 1
ATOM 2581 N N . ARG B 1 142 ? -7.629 28.734 5.012 1 97.5 142 ARG B N 1
ATOM 2582 C CA . ARG B 1 142 ? -6.996 28.172 6.199 1 97.5 142 ARG B CA 1
ATOM 2583 C C . ARG B 1 142 ? -5.789 27.312 5.824 1 97.5 142 ARG B C 1
ATOM 2585 O O . ARG B 1 142 ? -4.73 27.422 6.453 1 97.5 142 ARG B O 1
ATOM 2592 N N . PHE B 1 143 ? -5.988 26.516 4.848 1 98.19 143 PHE B N 1
ATOM 2593 C CA . PHE B 1 143 ? -4.887 25.688 4.383 1 98.19 143 PHE B CA 1
ATOM 2594 C C . PHE B 1 143 ? -3.713 26.547 3.93 1 98.19 143 PHE B C 1
ATOM 2596 O O . PHE B 1 143 ? -2.555 26.203 4.176 1 98.19 143 PHE B O 1
ATOM 2603 N N . LEU B 1 144 ? -4.008 27.609 3.232 1 98.06 144 LEU B N 1
ATOM 2604 C CA . LEU B 1 144 ? -2.955 28.484 2.732 1 98.06 144 LEU B CA 1
ATOM 2605 C C . LEU B 1 144 ? -2.158 29.078 3.885 1 98.06 144 LEU B C 1
ATOM 2607 O O . LEU B 1 144 ? -0.954 29.312 3.76 1 98.06 144 LEU B O 1
ATOM 2611 N N . LEU B 1 145 ? -2.771 29.359 5.02 1 97.69 145 LEU B N 1
ATOM 2612 C CA . LEU B 1 145 ? -2.057 29.828 6.203 1 97.69 145 LEU B CA 1
ATOM 2613 C C . LEU B 1 145 ? -1.057 28.781 6.68 1 97.69 145 LEU B C 1
ATOM 2615 O O . LEU B 1 145 ? 0.091 29.109 6.988 1 97.69 145 LEU B O 1
ATOM 2619 N N . PHE B 1 146 ? -1.474 27.562 6.738 1 98.19 146 PHE B N 1
ATOM 2620 C CA . PHE B 1 146 ? -0.615 26.438 7.078 1 98.19 146 PHE B CA 1
ATOM 2621 C C . PHE B 1 146 ? 0.544 26.328 6.094 1 98.19 146 PHE B C 1
ATOM 2623 O O . PHE B 1 146 ? 1.702 26.219 6.5 1 98.19 146 PHE B O 1
ATOM 2630 N N . GLN B 1 147 ? 0.234 26.344 4.836 1 98.06 147 GLN B N 1
ATOM 2631 C CA . GLN B 1 147 ? 1.235 26.172 3.789 1 98.06 147 GLN B CA 1
ATOM 2632 C C . GLN B 1 147 ? 2.248 27.312 3.807 1 98.06 147 GLN B C 1
ATOM 2634 O O . GLN B 1 147 ? 3.443 27.094 3.598 1 98.06 147 GLN B O 1
ATOM 2639 N N . ALA B 1 148 ? 1.79 28.516 4.031 1 96.75 148 ALA B N 1
ATOM 2640 C CA . ALA B 1 148 ? 2.674 29.688 4.094 1 96.75 148 ALA B CA 1
ATOM 2641 C C . ALA B 1 148 ? 3.672 29.547 5.238 1 96.75 148 ALA B C 1
ATOM 2643 O O . ALA B 1 148 ? 4.855 29.859 5.078 1 96.75 148 ALA B O 1
ATOM 2644 N N . ALA B 1 149 ? 3.176 29.156 6.387 1 96.25 149 ALA B N 1
ATOM 2645 C CA . ALA B 1 149 ? 4.062 28.938 7.527 1 96.25 149 ALA B CA 1
ATOM 2646 C C . ALA B 1 149 ? 5.094 27.859 7.23 1 96.25 149 ALA B C 1
ATOM 2648 O O . ALA B 1 149 ? 6.266 27.984 7.594 1 96.25 149 ALA B O 1
ATOM 2649 N N . PHE B 1 150 ? 4.691 26.797 6.574 1 96.94 150 PHE B N 1
ATOM 2650 C CA . PHE B 1 150 ? 5.574 25.719 6.176 1 96.94 150 PHE B CA 1
ATOM 2651 C C . PHE B 1 150 ? 6.672 26.219 5.246 1 96.94 150 PHE B C 1
ATOM 2653 O O . PHE B 1 150 ? 7.848 25.891 5.43 1 96.94 150 PHE B O 1
ATOM 2660 N N . LYS B 1 151 ? 6.297 27.031 4.316 1 96.12 151 LYS B N 1
ATOM 2661 C CA . LYS B 1 151 ? 7.211 27.5 3.281 1 96.12 151 LYS B CA 1
ATOM 2662 C C . LYS B 1 151 ? 8.203 28.516 3.85 1 96.12 151 LYS B C 1
ATOM 2664 O O . LYS B 1 151 ? 9.227 28.812 3.225 1 96.12 151 LYS B O 1
ATOM 2669 N N . GLN B 1 152 ? 7.945 29.094 4.98 1 94.25 152 GLN B N 1
ATOM 2670 C CA . GLN B 1 152 ? 8.836 30.062 5.617 1 94.25 152 GLN B CA 1
ATOM 2671 C C . GLN B 1 152 ? 10.055 29.375 6.219 1 94.25 152 GLN B C 1
ATOM 2673 O O . GLN B 1 152 ? 11.07 30.016 6.496 1 94.25 152 GLN B O 1
ATOM 2678 N N . LEU B 1 153 ? 9.945 28.094 6.449 1 94.12 153 LEU B N 1
ATOM 2679 C CA . LEU B 1 153 ? 11.039 27.312 7.035 1 94.12 153 LEU B CA 1
ATOM 2680 C C . LEU B 1 153 ? 11.852 26.625 5.949 1 94.12 153 LEU B C 1
ATOM 2682 O O . LEU B 1 153 ? 11.391 26.469 4.816 1 94.12 153 LEU B O 1
ATOM 2686 N N . ASP B 1 154 ? 13.094 26.328 6.316 1 91.12 154 ASP B N 1
ATOM 2687 C CA . ASP B 1 154 ? 13.828 25.484 5.387 1 91.12 154 ASP B CA 1
ATOM 2688 C C . ASP B 1 154 ? 13.203 24.094 5.309 1 91.12 154 ASP B C 1
ATOM 2690 O O . ASP B 1 154 ? 12.484 23.672 6.223 1 91.12 154 ASP B O 1
ATOM 2694 N N . ILE B 1 155 ? 13.484 23.391 4.328 1 88.75 155 ILE B N 1
ATOM 2695 C CA . ILE B 1 155 ? 12.781 22.156 3.965 1 88.75 155 ILE B CA 1
ATOM 2696 C C . ILE B 1 155 ? 12.883 21.156 5.105 1 88.75 155 ILE B C 1
ATOM 2698 O O . ILE B 1 155 ? 11.875 20.578 5.531 1 88.75 155 ILE B O 1
ATOM 2702 N N . GLU B 1 156 ? 14.055 20.953 5.602 1 87.81 156 GLU B N 1
ATOM 2703 C CA . GLU B 1 156 ? 14.242 19.953 6.645 1 87.81 156 GLU B CA 1
ATOM 2704 C C . GLU B 1 156 ? 13.531 20.359 7.934 1 87.81 156 GLU B C 1
ATOM 2706 O O . GLU B 1 156 ? 12.891 19.531 8.586 1 87.81 156 GLU B O 1
ATOM 2711 N N . ALA B 1 157 ? 13.695 21.594 8.281 1 91.19 157 ALA B N 1
ATOM 2712 C CA . ALA B 1 157 ? 13.031 22.109 9.477 1 91.19 157 ALA B CA 1
ATOM 2713 C C . ALA B 1 157 ? 11.516 22.047 9.336 1 91.19 157 ALA B C 1
ATOM 2715 O O . ALA B 1 157 ? 10.812 21.703 10.289 1 91.19 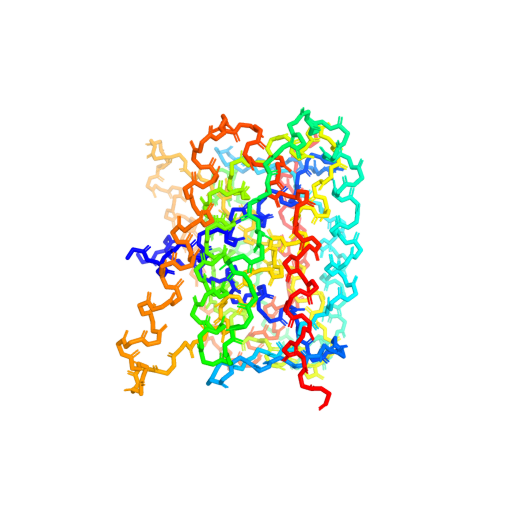157 ALA B O 1
ATOM 2716 N N . ALA B 1 158 ? 11.016 22.406 8.148 1 94.69 158 ALA B N 1
ATOM 2717 C CA . ALA B 1 158 ? 9.578 22.391 7.879 1 94.69 158 ALA B CA 1
ATOM 2718 C C . ALA B 1 158 ? 9.008 20.984 8.031 1 94.69 158 ALA B C 1
ATOM 2720 O O . ALA B 1 158 ? 7.961 20.797 8.648 1 94.69 158 ALA B O 1
ATOM 2721 N N . GLN B 1 159 ? 9.695 20.031 7.48 1 93.81 159 GLN B N 1
ATOM 2722 C CA . GLN B 1 159 ? 9.25 18.656 7.57 1 93.81 159 GLN B CA 1
ATOM 2723 C C . GLN B 1 159 ? 9.281 18.156 9.016 1 93.81 159 GLN B C 1
ATOM 2725 O O . GLN B 1 159 ? 8.344 17.5 9.469 1 93.81 159 GLN B O 1
ATOM 2730 N N . THR B 1 160 ? 10.359 18.453 9.703 1 91.5 160 THR B N 1
ATOM 2731 C CA . THR B 1 160 ? 10.492 18.062 11.109 1 91.5 160 THR B CA 1
ATOM 2732 C C . THR B 1 160 ? 9.359 18.656 11.945 1 91.5 160 THR B C 1
ATOM 2734 O O . THR B 1 160 ? 8.773 17.969 12.781 1 91.5 160 THR B O 1
ATOM 2737 N N . LYS B 1 161 ? 9.125 19.891 11.664 1 93.56 161 LYS B N 1
ATOM 2738 C CA . LYS B 1 161 ? 8.055 20.562 12.398 1 93.56 161 LYS B CA 1
ATOM 2739 C C . LYS B 1 161 ? 6.699 19.938 12.078 1 93.56 161 LYS B C 1
ATOM 2741 O O . LYS B 1 161 ? 5.871 19.75 12.969 1 93.56 161 LYS B O 1
ATOM 2746 N N . ALA B 1 162 ? 6.43 19.719 10.852 1 95.81 162 ALA B N 1
ATOM 2747 C CA . ALA B 1 162 ? 5.164 19.094 10.445 1 95.81 162 ALA B CA 1
ATOM 2748 C C . ALA B 1 162 ? 4.949 17.766 11.156 1 95.81 162 ALA B C 1
ATOM 2750 O O . ALA B 1 162 ? 3.871 17.516 11.695 1 95.81 162 ALA B O 1
ATOM 2751 N N . PHE B 1 163 ? 5.941 16.906 11.219 1 95.12 163 PHE B N 1
ATOM 2752 C CA . PHE B 1 163 ? 5.848 15.617 11.898 1 95.12 163 PHE B CA 1
ATOM 2753 C C . PHE B 1 163 ? 5.633 15.812 13.398 1 95.12 163 PHE B C 1
ATOM 2755 O O . PHE B 1 163 ? 4.867 15.078 14.016 1 95.12 163 PHE B O 1
ATOM 2762 N N . GLY B 1 164 ? 6.316 16.797 13.891 1 93.38 164 GLY B N 1
ATOM 2763 C CA . GLY B 1 164 ? 6.176 17.094 15.312 1 93.38 164 GLY B CA 1
ATOM 2764 C C . GLY B 1 164 ? 4.789 17.562 15.688 1 93.38 164 GLY B C 1
ATOM 2765 O O . GLY B 1 164 ? 4.402 17.5 16.859 1 93.38 164 GLY B O 1
ATOM 2766 N N . GLU B 1 165 ? 4.02 18 14.734 1 95.56 165 GLU B N 1
ATOM 2767 C CA . GLU B 1 165 ? 2.705 18.562 15.023 1 95.56 165 GLU B CA 1
ATOM 2768 C C . GLU B 1 165 ? 1.589 17.609 14.609 1 95.56 165 GLU B C 1
ATOM 2770 O O . GLU B 1 165 ? 0.409 17.953 14.672 1 95.56 165 GLU B O 1
ATOM 2775 N N . VAL B 1 166 ? 1.934 16.375 14.219 1 96.31 166 VAL B N 1
ATOM 2776 C CA . VAL B 1 166 ? 0.919 15.398 13.836 1 96.31 166 VAL B CA 1
ATOM 2777 C C . VAL B 1 166 ? -0.042 15.164 15 1 96.31 166 VAL B C 1
ATOM 2779 O O . VAL B 1 166 ? -1.24 14.961 14.797 1 96.31 166 VAL B O 1
ATOM 2782 N N . ASP B 1 167 ? 0.446 15.203 16.25 1 94.81 167 ASP B N 1
ATOM 2783 C CA . ASP B 1 167 ? -0.42 15.023 17.406 1 94.81 167 ASP B CA 1
ATOM 2784 C C . ASP B 1 167 ? -1.477 16.125 17.484 1 94.81 167 ASP B C 1
ATOM 2786 O O . ASP B 1 167 ? -2.605 15.875 17.922 1 94.81 167 ASP B O 1
ATOM 2790 N N . ILE B 1 168 ? -1.103 17.328 17.078 1 95.69 168 ILE B N 1
ATOM 2791 C CA . ILE B 1 168 ? -2.049 18.438 17.031 1 95.69 168 ILE B CA 1
ATOM 2792 C C . ILE B 1 168 ? -3.15 18.141 16.016 1 95.69 168 ILE B C 1
ATOM 2794 O O . ILE B 1 168 ? -4.336 18.328 16.312 1 95.69 168 ILE B O 1
ATOM 2798 N N . LEU B 1 169 ? -2.785 17.656 14.906 1 96.44 169 LEU B N 1
ATOM 2799 C CA . LEU B 1 169 ? -3.746 17.297 13.875 1 96.44 169 LEU B CA 1
ATOM 2800 C C . LEU B 1 169 ? -4.684 16.203 14.367 1 96.44 169 LEU B C 1
ATOM 2802 O O . LEU B 1 169 ? -5.902 16.297 14.211 1 96.44 169 LEU B O 1
ATOM 2806 N N . LEU B 1 170 ? -4.102 15.203 14.953 1 94.5 170 LEU B N 1
ATOM 2807 C CA . LEU B 1 170 ? -4.895 14.078 15.445 1 94.5 170 LEU B CA 1
ATOM 2808 C C . LEU B 1 170 ? -5.875 14.539 16.516 1 94.5 170 LEU B C 1
ATOM 2810 O O . LEU B 1 170 ? -7.027 14.094 16.547 1 94.5 170 LEU B O 1
ATOM 2814 N N . THR B 1 171 ? -5.441 15.367 17.406 1 93.56 171 THR B N 1
ATOM 2815 C CA . THR B 1 171 ? -6.32 15.93 18.438 1 93.56 171 THR B CA 1
ATOM 2816 C C . THR B 1 171 ? -7.492 16.672 17.797 1 93.56 171 THR B C 1
ATOM 2818 O O . THR B 1 171 ? -8.641 16.516 18.234 1 93.56 171 THR B O 1
ATOM 2821 N N . TRP B 1 172 ? -7.195 17.438 16.859 1 94.25 172 TRP B N 1
ATOM 2822 C CA . TRP B 1 172 ? -8.227 18.188 16.141 1 94.25 172 TRP B CA 1
ATOM 2823 C C . TRP B 1 172 ? -9.203 17.25 15.453 1 94.25 172 TRP B C 1
ATOM 2825 O O . TRP B 1 172 ? -10.422 17.453 15.508 1 94.25 172 TRP B O 1
ATOM 2835 N N . MET B 1 173 ? -8.719 16.234 14.773 1 91.62 173 MET B N 1
ATOM 2836 C CA . MET B 1 173 ? -9.562 15.266 14.086 1 91.62 173 MET B CA 1
ATOM 2837 C C . MET B 1 173 ? -10.508 14.578 15.062 1 91.62 173 MET B C 1
ATOM 2839 O O . MET B 1 173 ? -11.656 14.289 14.719 1 91.62 173 MET B O 1
ATOM 2843 N N . GLN B 1 174 ? -9.992 14.281 16.172 1 87.62 174 GLN B N 1
ATOM 2844 C CA . GLN B 1 174 ? -10.758 13.547 17.172 1 87.62 174 GLN B CA 1
ATOM 2845 C C . GLN B 1 174 ? -11.969 14.359 17.641 1 87.62 174 GLN B C 1
ATOM 2847 O O . GLN B 1 174 ? -12.938 13.797 18.156 1 87.62 174 GLN B O 1
ATOM 2852 N N . LYS B 1 175 ? -11.859 15.641 17.469 1 85.44 175 LYS B N 1
ATOM 2853 C CA . LYS B 1 175 ? -13 16.484 17.844 1 85.44 175 LYS B CA 1
ATOM 2854 C C . LYS B 1 175 ? -14.203 16.203 16.953 1 85.44 175 LYS B C 1
ATOM 2856 O O . LYS B 1 175 ? -15.336 16.516 17.312 1 85.44 175 LYS B O 1
ATOM 2861 N N . PHE B 1 176 ? -13.922 15.711 15.891 1 82.56 176 PHE B N 1
ATOM 2862 C CA . PHE B 1 176 ? -15.008 15.43 14.953 1 82.56 176 PHE B CA 1
ATOM 2863 C C . PHE B 1 176 ? -15.461 13.977 15.078 1 82.56 176 PHE B C 1
ATOM 2865 O O . PHE B 1 176 ? -16.203 13.484 14.234 1 82.56 176 PHE B O 1
ATOM 2872 N N . TYR B 1 177 ? -14.922 13.352 16.016 1 70.62 177 TYR B N 1
ATOM 2873 C CA . TYR B 1 177 ? -15.344 11.992 16.312 1 70.62 177 TYR B CA 1
ATOM 2874 C C . TYR B 1 177 ? -16.781 11.961 16.812 1 70.62 177 TYR B C 1
ATOM 2876 O O . TYR B 1 177 ? -17.203 12.805 17.609 1 70.62 177 TYR B O 1
ATOM 2884 N N . GLN B 1 178 ? -17.672 11.422 15.992 1 60.22 178 GLN B N 1
ATOM 2885 C CA . GLN B 1 178 ? -19.031 11.219 16.484 1 60.22 178 GLN B CA 1
ATOM 2886 C C . GLN B 1 178 ? -19.125 9.93 17.281 1 60.22 178 GLN B C 1
ATOM 2888 O O . GLN B 1 178 ? -18.641 8.883 16.859 1 60.22 178 GLN B O 1
ATOM 2893 N N . LEU B 1 179 ? -18.922 9.922 18.672 1 44.78 179 LEU B N 1
ATOM 2894 C CA . LEU B 1 179 ? -19.391 8.797 19.469 1 44.78 179 LEU B CA 1
ATOM 2895 C C . LEU B 1 179 ? -20.766 8.336 19 1 44.78 179 LEU B C 1
ATOM 2897 O O . LEU B 1 179 ? -21.578 9.148 18.562 1 44.78 179 LEU B O 1
#

Solvent-accessible surface area (backbone atoms only — not comparable to full-atom values): 19260 Å² total; per-residue (Å²): 125,72,77,63,44,54,21,46,49,41,35,52,48,55,52,56,67,49,43,80,79,48,80,25,47,46,34,45,26,55,76,15,55,35,72,43,49,54,59,67,60,46,49,54,24,38,49,61,47,24,66,57,34,47,74,68,52,82,67,81,87,68,67,54,86,35,61,84,51,65,55,94,60,48,41,55,29,38,35,50,32,49,44,52,50,48,50,45,42,49,70,55,38,53,67,70,35,55,68,60,31,53,75,69,69,38,45,66,36,50,46,52,44,51,53,51,46,51,44,48,48,74,38,55,50,74,59,83,78,72,69,44,68,65,45,51,48,53,20,48,53,28,47,48,54,31,50,52,51,40,66,73,39,56,69,69,58,29,41,36,46,52,56,45,41,43,59,58,51,50,55,56,56,54,69,37,44,57,129,125,73,76,62,45,55,22,48,48,42,33,53,49,54,53,57,66,49,44,80,78,47,82,26,46,47,32,45,26,53,75,15,54,36,71,44,48,53,60,67,60,46,49,54,25,39,50,61,46,23,67,57,34,48,73,69,52,83,67,82,87,67,66,53,87,36,63,85,52,65,55,94,61,49,42,56,29,38,35,51,31,48,46,54,51,50,50,45,44,50,69,53,38,53,65,72,36,55,69,59,30,52,75,68,70,39,45,67,37,49,46,52,45,50,54,50,48,51,45,49,48,74,38,56,50,74,57,81,78,72,64,46,66,64,46,52,49,54,20,46,54,29,48,48,54,30,51,50,51,40,66,73,40,56,69,67,58,28,40,37,47,52,57,46,41,44,57,58,52,52,56,56,54,54,68,37,43,57,128

Organism: Myotis myotis (NCBI:txid51298)

Radius of gyration: 22.95 Å; Cα contacts (8 Å, |Δi|>4): 443; chains: 2; bounding box: 47×64×49 Å

InterPro domains:
  IPR009079 Four-helical cytokine-like, core [G3DSA:1.20.1250.10] (24-179)
  IPR009079 Four-helical cytokine-like, core [SSF47266] (28-178)
  IPR020423 Interleukin-10, conserved site [PS00520] (74-94)
  IPR020443 Interleukin-10/19/20/24/26 [PF00726] (37-174)
  IPR020443 Interleukin-10/19/20/24/26 [PTHR48482] (1-178)
  IPR020444 Interleukin-24 [PR01937] (49-64)
  IPR020444 Interleukin-24 [PR01937] (76-93)
  IPR020444 Interleukin-24 [PR01937] (161-174)

Nearest PDB structures (foldseek):
  6df3-assembly1_C  TM=9.543E-01  e=1.776E-14  Homo sapiens
  6gg1-assembly1_A  TM=8.765E-01  e=8.734E-11  Homo sapiens
  4doh-assembly2_C  TM=8.556E-01  e=1.466E-07  Homo sapiens
  1n1f-assembly1_A  TM=8.915E-01  e=3.012E-05  Homo sapiens
  6h2f-assembly1_G  TM=2.302E-01  e=9.891E+00  Aeromonas hydrophila subsp. hydrophila AL09-71

Secondary structure (DSSP, 8-state):
--TTHHHHHHHHHHHHHT-TTS-PEEEEETTEEEEEE-HHHHHHHHHHHHHHHGGG----S--SS-HHHHTT--HHHHHHHHHHHHHHIIIIIGGGTHHHHHHTT-HHHHHHHHHHHHHHHHH----SSS--HHHHHHHHHHHHHHHHHHHTS-HHHHHHHHHHTHHHHHHHHHTTB--/--TTHHHHHHHHHHHHHT-TTS-PEEEEETTEEEEEE-HHHHHHHHHHHHHHHGGG----S--SS-HHHHTT--HHHHHHHHHHHHHHIIIIIGGGTHHHHHHTT-HHHHHHHHHHHHHHHHH----SSS--HHHHHHHHHHHHHHHHHHHTS-HHHHHHHHHHTHHHHHHHHHTTB--

Foldseek 3Di:
DPVVPVVVVVLVVLLCVLDDVQPWFWFALDVFIATSQNLVLLVVLLVVLLVQLVVVQPDPPFALCDCLQQPPQHSLLCLLLLLLLLVCCQPQQLVPCQVVCVVSVSNPSSVSNNSSSSNRNVRSDRDPPDSDPVSNVSSVVSVVSSVVSLVVDDRSNSSSNSSNCVVVVSVSRCVRGDD/DPVVPVVVVVLVVLLCVLDDVQPWFWFALDVFIATSQNLVLLVVLLVVLLVQLVVVQPDPPFALCDCLQQPPQHSLLCLLLLLLLLVCCQPQQLVPCQVVCVVSVSNPSSVSNNSSSSNRNVRSDRDPPPSPPVSNVSSVVSVVSSVVSLVVDDRSNSSSNSSNCVVVVSVSRCVRGDD